Protein AF-A0A4U1FAQ5-F1 (afdb_monomer)

Foldseek 3Di:
DQLVVLLVQLVCLLVVVAWDADDPPCVPFQFDPNCVVVVHGGTHRPNVVSVVVNVVSVVVLVVCVVVVHDNRQKDWDDKDKAWDDKDWDWDADPPRDIDTDIDTDIDMDTDIDGDDPPPPDPPPPPDDPDPPPDPDPPPPPVVVVVVVVVCCCVPPVCVVPCVVCVVPVVVPDDPDPPPPPPPPPPDDDDD

InterPro domains:
  IPR001063 Large ribosomal subunit protein uL22 [PF00237] (1-113)
  IPR001063 Large ribosomal subunit protein uL22 [cd00336] (46-112)
  IPR005721 Large ribosomal subunit protein uL22, eukaryota/archaea [PTHR11593] (1-132)
  IPR005721 Large ribosomal subunit protein uL22, eukaryota/archaea [TIGR01038] (1-115)
  IPR018260 Large ribosomal subunit protein uL22, conserved site [PS00464] (88-112)
  IPR026776 UPF0729 protein C18orf32-like [PF14975] (139-183)
  IPR036394 Ribosomal protein uL22 superfamily [G3DSA:3.90.470.10] (1-138)
  IPR036394 Ribosomal protein uL22 superfamily [SSF54843] (1-115)

Solvent-accessible surface area (backbone atoms only — not comparable to full-atom values): 12019 Å² total; per-residue (Å²): 89,47,48,71,59,50,52,51,51,37,54,30,21,62,72,62,77,40,54,47,68,46,77,86,82,43,86,93,57,53,73,34,80,63,14,50,84,75,79,41,56,30,30,48,57,62,42,69,64,35,51,57,52,47,55,50,50,53,50,50,48,53,55,33,55,76,70,70,47,66,73,92,42,28,26,50,75,44,77,50,78,44,82,39,82,64,48,83,44,79,39,84,46,81,93,83,39,78,45,84,46,67,48,78,49,67,46,76,51,74,44,71,42,77,54,83,83,77,70,74,74,75,77,72,81,73,76,76,77,75,78,78,71,70,80,68,88,75,72,57,58,66,73,56,48,50,60,53,52,52,49,47,41,61,72,61,45,42,78,65,49,47,74,76,46,51,79,56,54,72,74,76,57,80,98,71,85,83,69,78,78,76,74,77,83,78,80,84,88,84,136

Structure (mmCIF, N/CA/C/O backbone):
data_AF-A0A4U1FAQ5-F1
#
_entry.id   AF-A0A4U1FAQ5-F1
#
loop_
_atom_site.group_PDB
_atom_site.id
_atom_site.type_symbol
_atom_site.label_atom_id
_atom_site.label_alt_id
_atom_site.label_comp_id
_atom_site.label_asym_id
_atom_site.label_entity_id
_atom_site.label_seq_id
_atom_site.pdbx_PDB_ins_code
_atom_site.Cartn_x
_atom_site.Cartn_y
_atom_site.Cartn_z
_atom_site.occupancy
_atom_site.B_iso_or_equiv
_atom_site.auth_seq_id
_atom_site.auth_comp_id
_atom_site.auth_asym_id
_atom_site.auth_atom_id
_atom_site.pdbx_PDB_model_num
ATOM 1 N N . MET A 1 1 ? -12.619 -1.377 7.290 1.00 90.31 1 MET A N 1
ATOM 2 C CA . MET A 1 1 ? -11.706 -2.118 8.209 1.00 90.31 1 MET A CA 1
ATOM 3 C C . MET A 1 1 ? -11.222 -1.146 9.275 1.00 90.31 1 MET A C 1
ATOM 5 O O . MET A 1 1 ? -10.913 -0.024 8.905 1.00 90.31 1 MET A O 1
ATOM 9 N N . HIS A 1 2 ? -11.173 -1.544 10.551 1.00 94.56 2 HIS A N 1
ATOM 10 C CA . HIS A 1 2 ? -10.712 -0.663 11.636 1.00 94.56 2 HIS A CA 1
ATOM 11 C C . HIS A 1 2 ? -9.235 -0.275 11.477 1.00 94.56 2 HIS A C 1
ATOM 13 O O . HIS A 1 2 ? -8.435 -1.139 11.095 1.00 94.56 2 HIS A O 1
ATOM 19 N N . ILE A 1 3 ? -8.855 0.963 11.808 1.00 94.12 3 ILE A N 1
ATOM 20 C CA . ILE A 1 3 ? -7.482 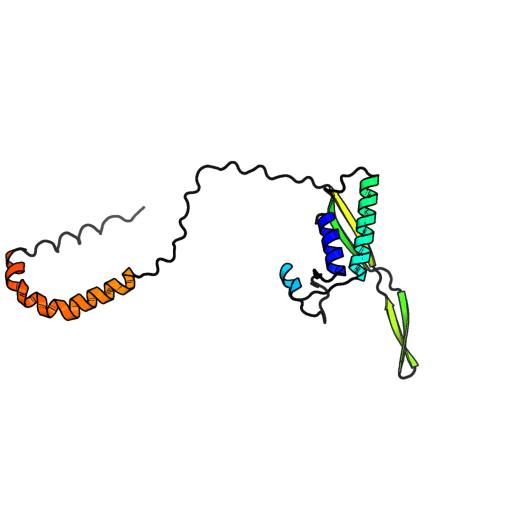1.464 11.614 1.00 94.12 3 ILE A CA 1
ATOM 21 C C . ILE A 1 3 ? -6.432 0.606 12.340 1.00 94.12 3 ILE A C 1
ATOM 23 O O . ILE A 1 3 ? -5.474 0.141 11.723 1.00 94.12 3 ILE A O 1
ATOM 27 N N . ARG A 1 4 ? -6.655 0.273 13.619 1.00 94.69 4 ARG A N 1
ATOM 28 C CA . ARG A 1 4 ? -5.758 -0.589 14.422 1.00 94.69 4 ARG A CA 1
ATOM 29 C C . ARG A 1 4 ? -5.587 -1.993 13.826 1.00 94.69 4 ARG A C 1
ATOM 31 O O . ARG A 1 4 ? -4.490 -2.553 13.805 1.00 94.69 4 ARG A O 1
ATOM 38 N N . LYS A 1 5 ? -6.667 -2.566 13.285 1.00 95.81 5 LYS A N 1
ATOM 39 C CA . LYS A 1 5 ? -6.625 -3.869 12.604 1.00 95.81 5 LYS A CA 1
ATOM 40 C C . LYS A 1 5 ? -5.852 -3.774 11.288 1.00 95.81 5 LYS A C 1
ATOM 42 O O . LYS A 1 5 ? -5.076 -4.674 10.978 1.00 95.81 5 LYS A O 1
ATOM 47 N N . ALA A 1 6 ? -6.038 -2.687 10.541 1.00 96.50 6 ALA A N 1
ATOM 48 C CA . ALA A 1 6 ? -5.335 -2.428 9.292 1.00 96.50 6 ALA A CA 1
ATOM 49 C C . ALA A 1 6 ? -3.822 -2.286 9.504 1.00 96.50 6 ALA A C 1
ATOM 51 O O . ALA A 1 6 ? -3.040 -2.931 8.808 1.00 96.50 6 ALA A O 1
ATOM 52 N N . THR A 1 7 ? -3.401 -1.496 10.494 1.00 96.62 7 THR A N 1
ATOM 53 C CA . THR A 1 7 ? -1.979 -1.295 10.801 1.00 96.62 7 THR A CA 1
ATOM 54 C C . THR A 1 7 ? -1.322 -2.585 11.282 1.00 96.62 7 THR A C 1
ATOM 56 O O . THR A 1 7 ? -0.228 -2.914 10.820 1.00 96.62 7 THR A O 1
ATOM 59 N N . LYS A 1 8 ? -2.001 -3.367 12.134 1.00 97.69 8 LYS A N 1
ATOM 60 C CA . LYS A 1 8 ? -1.538 -4.704 12.534 1.00 97.69 8 LYS A CA 1
ATOM 61 C C . LYS A 1 8 ? -1.387 -5.630 11.327 1.00 97.69 8 LYS A C 1
ATOM 63 O O . LYS A 1 8 ? -0.326 -6.218 11.148 1.00 97.69 8 LYS A O 1
ATOM 68 N N . TYR A 1 9 ? -2.402 -5.697 10.464 1.00 97.69 9 TYR A N 1
ATOM 69 C CA . TYR A 1 9 ? -2.364 -6.512 9.251 1.00 97.69 9 TYR A CA 1
ATOM 70 C C . TYR A 1 9 ? -1.177 -6.155 8.350 1.00 97.69 9 TYR A C 1
ATOM 72 O O . TYR A 1 9 ? -0.422 -7.034 7.943 1.00 97.69 9 TYR A O 1
ATOM 80 N N . LEU A 1 10 ? -0.966 -4.868 8.071 1.00 97.56 10 LEU A N 1
ATOM 81 C CA . LEU A 1 10 ? 0.127 -4.426 7.205 1.00 97.56 10 LEU A CA 1
ATOM 82 C C . LEU A 1 10 ? 1.509 -4.697 7.822 1.00 97.56 10 LEU A C 1
ATOM 84 O O . LEU A 1 10 ? 2.421 -5.089 7.095 1.00 97.56 10 LEU A O 1
ATOM 88 N N . LYS A 1 11 ? 1.663 -4.571 9.148 1.00 97.75 11 LYS A N 1
ATOM 89 C CA . LYS A 1 11 ? 2.884 -4.991 9.863 1.00 97.75 11 LYS A CA 1
ATOM 90 C C . LYS A 1 11 ? 3.098 -6.509 9.785 1.00 97.75 11 LYS A C 1
ATOM 92 O O . LYS A 1 11 ? 4.214 -6.973 9.574 1.00 97.75 11 LYS A O 1
ATOM 97 N N . ASP A 1 12 ? 2.039 -7.303 9.884 1.00 97.88 12 ASP A N 1
ATOM 98 C CA . ASP A 1 12 ? 2.141 -8.756 9.728 1.00 97.88 12 ASP A CA 1
ATOM 99 C C . ASP A 1 12 ? 2.498 -9.159 8.287 1.00 97.88 12 ASP A C 1
ATOM 101 O O . ASP A 1 12 ? 3.211 -10.145 8.079 1.00 97.88 12 ASP A O 1
ATOM 105 N N . VAL A 1 13 ? 2.070 -8.381 7.286 1.00 97.75 13 VAL A N 1
ATOM 106 C CA . VAL A 1 13 ? 2.460 -8.569 5.879 1.00 97.75 13 VAL A CA 1
ATOM 107 C C . VAL A 1 13 ? 3.949 -8.299 5.669 1.00 97.75 13 VAL A C 1
ATOM 109 O O . VAL A 1 13 ? 4.603 -9.077 4.970 1.00 97.75 13 VAL A O 1
ATOM 112 N N . THR A 1 14 ? 4.520 -7.253 6.278 1.00 97.12 14 THR A N 1
ATOM 113 C CA . THR A 1 14 ? 5.966 -6.980 6.162 1.00 97.12 14 THR A CA 1
ATOM 114 C C . THR A 1 14 ? 6.807 -8.072 6.825 1.00 97.12 14 THR A C 1
ATOM 116 O O . THR A 1 14 ? 7.855 -8.440 6.290 1.00 97.12 14 THR A O 1
ATOM 119 N N . LEU A 1 15 ? 6.307 -8.657 7.920 1.00 97.38 15 LEU A N 1
ATOM 120 C CA . LEU A 1 15 ? 6.900 -9.808 8.613 1.00 97.38 15 LEU A CA 1
ATOM 121 C C . LEU A 1 15 ? 6.577 -11.168 7.966 1.00 97.38 15 LEU A C 1
ATOM 123 O O . LEU A 1 15 ? 7.028 -12.200 8.458 1.00 97.38 15 LEU A O 1
ATOM 127 N N . LYS A 1 16 ? 5.805 -11.189 6.872 1.00 96.50 16 LYS A N 1
ATOM 128 C CA . LYS A 1 16 ? 5.352 -12.397 6.156 1.00 96.50 16 LYS A CA 1
ATOM 129 C C . LYS A 1 16 ? 4.491 -13.372 6.977 1.00 96.50 16 LYS A C 1
ATOM 131 O O . LYS A 1 16 ? 4.326 -14.534 6.599 1.00 96.50 16 LYS A O 1
ATOM 136 N N . LYS A 1 17 ? 3.895 -12.906 8.076 1.00 96.50 17 LYS A N 1
ATOM 137 C CA . LYS A 1 17 ? 2.979 -13.696 8.915 1.00 96.50 17 LYS A CA 1
ATOM 138 C C . LYS A 1 17 ? 1.592 -13.828 8.285 1.00 96.50 17 LYS A C 1
ATOM 140 O O . LYS A 1 17 ? 0.963 -14.872 8.413 1.00 96.50 17 LYS A O 1
ATOM 145 N N . GLN A 1 18 ? 1.140 -12.792 7.576 1.00 96.12 18 GLN A N 1
ATOM 146 C CA . GLN A 1 18 ? -0.104 -12.809 6.803 1.00 96.12 18 GLN A CA 1
ATOM 147 C C . GLN A 1 18 ? 0.152 -12.384 5.360 1.00 96.12 18 GLN A C 1
ATOM 149 O O . GLN A 1 18 ? 0.957 -11.492 5.111 1.00 96.12 18 GLN A O 1
ATOM 154 N N . CYS A 1 19 ? -0.528 -13.005 4.397 1.00 96.88 19 CYS A N 1
ATOM 155 C CA . CYS A 1 19 ? -0.366 -12.682 2.980 1.00 96.88 19 CYS A CA 1
ATOM 156 C C . CYS A 1 19 ? -1.445 -11.717 2.479 1.00 96.88 19 CYS A C 1
ATOM 158 O O . CYS A 1 19 ? -2.554 -11.665 3.022 1.00 96.88 19 CYS A O 1
ATOM 160 N N . VAL A 1 20 ? -1.138 -11.022 1.382 1.00 97.44 20 VAL A N 1
ATOM 161 C CA . VAL A 1 20 ? -2.117 -10.271 0.591 1.00 97.44 20 VAL A CA 1
ATOM 162 C C . VAL A 1 20 ? -2.616 -11.170 -0.545 1.00 97.44 20 VAL A C 1
ATOM 164 O O . VAL A 1 20 ? -1.784 -11.671 -1.312 1.00 97.44 20 VAL A O 1
ATOM 167 N N . PRO A 1 21 ? -3.935 -11.397 -0.684 1.00 97.44 21 PRO A N 1
ATOM 168 C CA . PRO A 1 21 ? -4.485 -12.186 -1.782 1.00 97.44 21 PRO A CA 1
ATOM 169 C C . PRO A 1 21 ? -4.442 -11.400 -3.101 1.00 97.44 21 PRO A C 1
ATOM 171 O O . PRO A 1 21 ? -4.939 -10.277 -3.190 1.00 97.44 21 PRO A O 1
ATOM 174 N N . PHE A 1 22 ? -3.886 -11.998 -4.155 1.00 97.25 22 PHE A N 1
ATOM 175 C CA . PHE A 1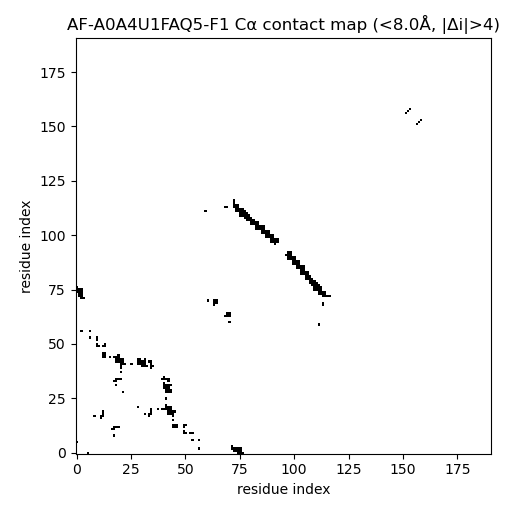 22 ? -3.830 -11.386 -5.489 1.00 97.25 22 PHE A CA 1
ATOM 176 C C . PHE A 1 22 ? -5.017 -11.884 -6.316 1.00 97.25 22 PHE A C 1
ATOM 178 O O . PHE A 1 22 ? -4.996 -13.006 -6.818 1.00 97.25 22 PHE A O 1
ATOM 185 N N . ARG A 1 23 ? -6.064 -11.054 -6.430 1.00 95.44 23 ARG A N 1
ATOM 186 C CA . ARG A 1 23 ? -7.320 -11.413 -7.120 1.00 95.44 23 ARG A CA 1
ATOM 187 C C . ARG A 1 23 ? -7.333 -11.020 -8.600 1.00 95.44 23 ARG A C 1
ATOM 189 O O . ARG A 1 23 ? -7.551 -11.870 -9.447 1.00 95.44 23 ARG A O 1
ATOM 196 N N . ARG A 1 24 ? -7.086 -9.739 -8.911 1.00 96.00 24 ARG A N 1
ATOM 197 C CA . ARG A 1 24 ? -7.161 -9.201 -10.287 1.00 96.00 24 ARG A CA 1
ATOM 198 C C . ARG A 1 24 ? -5.887 -9.449 -11.099 1.00 96.00 24 ARG A C 1
ATOM 200 O O . ARG A 1 24 ? -5.952 -9.935 -12.217 1.00 96.00 24 ARG A O 1
ATOM 207 N N . TYR A 1 25 ? -4.729 -9.084 -10.550 1.00 96.00 25 TYR A N 1
ATOM 208 C CA . TYR A 1 25 ? -3.437 -9.200 -11.235 1.00 96.00 25 TYR A CA 1
ATOM 209 C C . TYR A 1 25 ? -2.680 -10.427 -10.724 1.00 96.00 25 TYR A C 1
ATOM 211 O O . TYR A 1 25 ? -1.804 -10.307 -9.871 1.00 96.00 25 TYR A O 1
ATOM 219 N N . ASN A 1 26 ? -3.052 -11.616 -11.196 1.00 95.31 26 ASN A N 1
ATOM 220 C CA . ASN A 1 26 ? -2.566 -12.895 -10.664 1.00 95.31 26 ASN A CA 1
ATOM 221 C C . ASN A 1 26 ? -1.744 -13.748 -11.657 1.00 95.31 26 ASN A C 1
ATOM 223 O O . ASN A 1 26 ? -1.390 -14.886 -11.342 1.00 95.31 26 ASN A O 1
ATOM 227 N N . GLY A 1 27 ? -1.381 -13.202 -12.822 1.00 96.50 27 GLY A N 1
ATOM 228 C CA . GLY A 1 27 ? -0.512 -13.875 -13.794 1.00 96.50 27 GLY A CA 1
ATOM 229 C C . GLY A 1 27 ? 0.872 -14.185 -13.210 1.00 96.50 27 GLY A C 1
ATOM 230 O O . GLY A 1 27 ? 1.573 -13.283 -12.755 1.00 96.50 27 GLY A O 1
ATOM 231 N N . GLY A 1 28 ? 1.260 -15.463 -13.180 1.00 94.94 28 GLY A N 1
ATOM 232 C CA . GLY 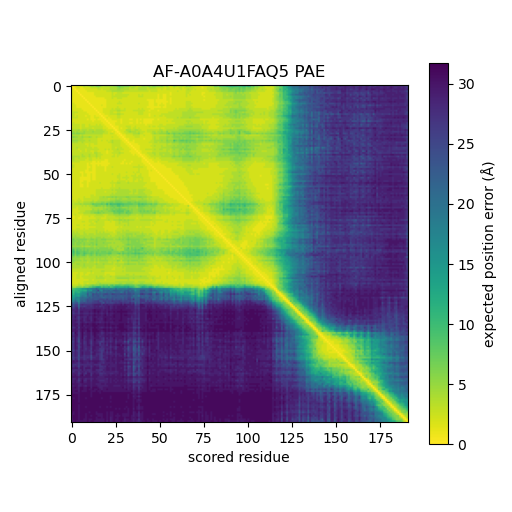A 1 28 ? 2.552 -15.905 -12.628 1.00 94.94 28 GLY A CA 1
ATOM 233 C C . GLY A 1 28 ? 2.694 -15.760 -11.102 1.00 94.94 28 GLY A C 1
ATOM 234 O O . GLY A 1 28 ? 3.804 -15.813 -10.561 1.00 94.94 28 GLY A O 1
ATOM 235 N N . VAL A 1 29 ? 1.595 -15.551 -10.369 1.00 96.50 29 VAL A N 1
ATOM 236 C CA . VAL A 1 29 ? 1.626 -15.464 -8.903 1.00 96.50 29 VAL A CA 1
ATOM 237 C C . VAL A 1 29 ? 1.585 -16.866 -8.285 1.00 96.50 29 VAL A C 1
ATOM 239 O O . VAL A 1 29 ? 0.718 -17.678 -8.607 1.00 96.50 29 VAL A O 1
ATOM 242 N N . GLY A 1 30 ? 2.524 -17.149 -7.377 1.00 95.06 30 GLY A N 1
ATOM 243 C CA . GLY A 1 30 ? 2.590 -18.420 -6.654 1.00 95.06 30 GLY A CA 1
ATOM 244 C C . GLY A 1 30 ? 1.413 -18.635 -5.697 1.00 95.06 30 GLY A C 1
ATOM 245 O O . GLY A 1 30 ? 0.752 -17.688 -5.260 1.00 95.06 30 GLY A O 1
ATOM 246 N N . ARG A 1 31 ? 1.156 -19.902 -5.362 1.00 96.00 31 ARG A N 1
ATOM 247 C CA . ARG A 1 31 ? 0.149 -20.289 -4.365 1.00 96.00 31 ARG A CA 1
ATOM 248 C C . ARG A 1 31 ? 0.715 -20.145 -2.952 1.00 96.00 31 ARG A C 1
ATOM 250 O O . ARG A 1 31 ? 1.903 -20.365 -2.737 1.00 96.00 31 ARG A O 1
ATOM 257 N N . CYS A 1 32 ? -0.133 -19.790 -1.991 1.00 94.50 32 CYS A N 1
ATOM 258 C CA . CYS A 1 32 ? 0.260 -19.614 -0.593 1.00 94.50 32 CYS A CA 1
ATOM 259 C C . CYS A 1 32 ? -0.802 -20.206 0.341 1.00 94.50 32 CYS A C 1
ATOM 261 O O . CYS A 1 32 ? -1.990 -19.957 0.158 1.00 94.50 32 CYS A O 1
ATOM 263 N N . ALA A 1 33 ? -0.388 -20.942 1.377 1.00 95.94 33 ALA A N 1
ATOM 264 C CA . ALA A 1 33 ? -1.315 -21.516 2.356 1.00 95.94 33 ALA A CA 1
ATOM 265 C C . ALA A 1 33 ? -2.080 -20.442 3.152 1.00 95.94 33 ALA A C 1
ATOM 267 O O . ALA A 1 33 ? -3.264 -20.617 3.431 1.00 95.94 33 ALA A O 1
ATOM 268 N N . GLN A 1 34 ? -1.437 -19.306 3.448 1.00 95.75 34 GLN A N 1
ATOM 269 C CA . GLN A 1 34 ? -2.050 -18.179 4.163 1.00 95.75 34 GLN A CA 1
ATOM 270 C C . GLN A 1 34 ? -3.219 -17.553 3.378 1.00 95.75 34 GLN A C 1
ATOM 272 O O . GLN A 1 34 ? -4.110 -16.949 3.971 1.00 95.75 34 GLN A O 1
ATOM 277 N N . ALA A 1 35 ? -3.265 -17.727 2.049 1.00 95.44 35 ALA A N 1
ATOM 278 C CA . ALA A 1 35 ? -4.338 -17.180 1.217 1.00 95.44 35 ALA A CA 1
ATOM 279 C C . ALA A 1 35 ? -5.699 -17.846 1.497 1.00 95.44 35 ALA A C 1
ATOM 281 O O . ALA A 1 35 ? -6.738 -17.234 1.237 1.00 95.44 35 ALA A O 1
ATOM 282 N N . LYS A 1 36 ? -5.701 -19.044 2.108 1.00 95.50 36 LYS A N 1
ATOM 283 C CA . LYS A 1 36 ? -6.916 -19.768 2.509 1.00 95.50 36 LYS A CA 1
ATOM 284 C C . LYS A 1 36 ? -7.806 -18.952 3.448 1.00 95.50 36 LYS A C 1
ATOM 286 O O . LYS A 1 36 ? -9.020 -19.020 3.310 1.00 95.50 36 LYS A O 1
ATOM 291 N N . GLN A 1 37 ? -7.221 -18.125 4.323 1.00 94.19 37 GLN A N 1
ATOM 292 C CA . GLN A 1 37 ? -7.966 -17.211 5.204 1.00 94.19 37 GLN A CA 1
ATOM 293 C C . GLN A 1 37 ? -8.904 -16.281 4.417 1.00 94.19 37 GLN A C 1
ATOM 295 O O . GLN A 1 37 ? -9.963 -15.898 4.900 1.00 94.19 37 GLN A O 1
ATOM 300 N N . TRP A 1 38 ? -8.518 -15.926 3.192 1.00 94.31 38 TRP A N 1
ATOM 301 C CA . TRP A 1 38 ? -9.251 -15.014 2.319 1.00 94.31 38 TRP A CA 1
ATOM 302 C C . TRP A 1 38 ? -10.144 -15.745 1.305 1.00 94.31 38 TRP A C 1
ATOM 304 O O . TRP A 1 38 ? -10.664 -15.103 0.385 1.00 94.31 38 TRP A O 1
ATOM 314 N N . GLY A 1 39 ? -10.271 -17.074 1.424 1.00 95.25 39 GLY A N 1
ATOM 315 C CA . GLY A 1 39 ? -10.958 -17.922 0.449 1.00 95.25 39 GLY A CA 1
ATOM 316 C C . GLY A 1 39 ? -10.275 -17.925 -0.922 1.00 95.25 39 GLY A C 1
ATOM 317 O O . GLY A 1 39 ? -10.952 -17.999 -1.943 1.00 95.25 39 GLY A O 1
ATOM 318 N N . TRP A 1 40 ? -8.947 -17.767 -0.970 1.00 96.19 40 TRP A N 1
ATOM 319 C CA . TRP A 1 40 ? -8.187 -17.679 -2.220 1.00 96.19 40 TRP A CA 1
ATOM 320 C C . TRP A 1 40 ? -6.949 -18.581 -2.202 1.00 96.19 40 TRP A C 1
ATOM 322 O O . TRP A 1 40 ? -6.511 -19.047 -1.153 1.00 96.19 40 TRP A O 1
ATOM 332 N N . THR A 1 41 ? -6.367 -18.844 -3.373 1.00 95.06 41 THR A N 1
ATOM 333 C CA . THR A 1 41 ? -5.221 -19.764 -3.509 1.00 95.06 41 THR A CA 1
ATOM 334 C C . THR A 1 41 ? -3.883 -19.043 -3.678 1.00 95.06 41 THR A C 1
ATOM 336 O O . THR A 1 41 ? -2.846 -19.548 -3.245 1.00 95.06 41 THR A O 1
ATOM 339 N N . GLN A 1 42 ? -3.886 -17.861 -4.301 1.00 96.25 42 GLN A N 1
ATOM 340 C CA . GLN A 1 42 ? -2.682 -17.111 -4.670 1.00 96.25 42 GLN A CA 1
ATOM 341 C C . GLN A 1 42 ? -2.463 -15.888 -3.773 1.00 96.25 42 GLN A C 1
ATOM 343 O O . GLN A 1 42 ? -3.360 -15.075 -3.557 1.00 96.25 42 GLN A O 1
ATOM 348 N N . GLY A 1 43 ? -1.242 -15.698 -3.283 1.00 96.81 43 GLY A N 1
ATOM 349 C CA . GLY A 1 43 ? -0.925 -14.565 -2.417 1.00 96.81 43 GLY A CA 1
ATOM 350 C C . GLY A 1 43 ? 0.566 -14.278 -2.356 1.00 96.81 43 GLY A C 1
ATOM 351 O O . GLY A 1 43 ? 1.387 -15.162 -2.596 1.00 96.81 43 GLY A O 1
ATOM 352 N N . ARG A 1 44 ? 0.919 -13.027 -2.049 1.00 97.44 44 ARG A N 1
ATOM 353 C CA . ARG A 1 44 ? 2.308 -12.588 -1.829 1.00 97.44 44 ARG A CA 1
ATOM 354 C C . ARG A 1 44 ? 2.383 -11.589 -0.675 1.00 97.44 44 ARG A C 1
ATOM 356 O O . ARG A 1 44 ? 1.365 -11.148 -0.145 1.00 97.44 44 ARG A O 1
ATOM 363 N N . TRP A 1 45 ? 3.612 -11.210 -0.332 1.00 97.75 45 TRP A N 1
ATOM 364 C CA . TRP A 1 45 ? 3.939 -10.242 0.716 1.00 97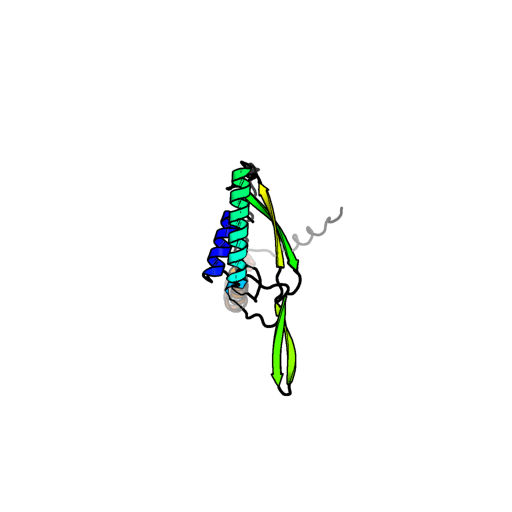.75 45 TRP A CA 1
ATOM 365 C C . TRP A 1 45 ? 4.607 -8.996 0.113 1.00 97.75 45 TRP A C 1
ATOM 367 O O . TRP A 1 45 ? 5.838 -8.906 0.083 1.00 97.75 45 TRP A O 1
ATOM 377 N N . PRO A 1 46 ? 3.832 -8.047 -0.445 1.00 97.50 46 PRO A N 1
ATOM 378 C CA . PRO A 1 46 ? 4.380 -6.841 -1.057 1.00 97.50 46 PRO A CA 1
ATOM 379 C C . PRO A 1 46 ? 4.857 -5.847 0.015 1.00 97.50 46 PRO A C 1
ATOM 381 O O . PRO A 1 46 ? 4.135 -4.924 0.387 1.00 97.50 46 PRO A O 1
ATOM 384 N N . LYS A 1 47 ? 6.097 -6.026 0.494 1.00 97.88 47 LYS A N 1
ATOM 385 C CA . LYS A 1 47 ? 6.699 -5.218 1.572 1.00 97.88 47 LYS A CA 1
ATOM 386 C C . LYS A 1 47 ? 6.631 -3.710 1.295 1.00 97.88 47 LYS A C 1
ATOM 388 O O . LYS A 1 47 ? 6.071 -2.976 2.098 1.00 97.88 47 LYS A O 1
ATOM 393 N N . LYS A 1 48 ? 7.100 -3.273 0.119 1.00 97.88 48 LYS A N 1
ATOM 394 C CA . LYS A 1 48 ? 7.107 -1.851 -0.263 1.00 97.88 48 LYS A CA 1
ATOM 395 C C . LYS A 1 48 ? 5.699 -1.249 -0.258 1.00 97.88 48 LYS A C 1
ATOM 397 O O . LYS A 1 48 ? 5.488 -0.184 0.298 1.00 97.88 48 LYS A O 1
ATOM 402 N N . SER A 1 49 ? 4.713 -1.933 -0.840 1.00 97.25 49 SER A N 1
ATOM 403 C CA . SER A 1 49 ? 3.331 -1.434 -0.854 1.00 97.25 49 SER A CA 1
ATOM 404 C C . SER A 1 49 ? 2.748 -1.314 0.555 1.00 97.25 49 SER A C 1
ATOM 406 O O . SER A 1 49 ? 2.080 -0.328 0.849 1.00 97.25 49 SER A O 1
ATOM 408 N N . ALA A 1 50 ? 3.025 -2.286 1.431 1.00 97.69 50 ALA A N 1
ATOM 409 C CA . ALA A 1 50 ? 2.570 -2.246 2.817 1.00 97.69 50 ALA A CA 1
ATOM 410 C C . ALA A 1 50 ? 3.190 -1.075 3.598 1.00 97.69 50 ALA A C 1
ATOM 412 O O . ALA A 1 50 ? 2.479 -0.404 4.337 1.00 97.69 50 ALA A O 1
ATOM 413 N N . GLU A 1 51 ? 4.477 -0.785 3.393 1.00 97.69 51 GLU A N 1
ATOM 414 C CA . GLU A 1 51 ? 5.168 0.353 4.017 1.00 97.69 51 GLU A CA 1
ATOM 415 C C . GLU A 1 51 ? 4.554 1.699 3.603 1.00 97.69 51 GLU A C 1
ATOM 417 O O . GLU A 1 51 ? 4.208 2.504 4.465 1.00 97.69 51 GLU A O 1
ATOM 422 N N . PHE A 1 52 ? 4.325 1.926 2.304 1.00 97.75 52 PHE A N 1
ATOM 423 C CA . PHE A 1 52 ? 3.687 3.164 1.830 1.00 97.75 52 PHE A CA 1
ATOM 424 C C . PHE A 1 52 ? 2.269 3.342 2.394 1.00 97.75 52 PHE A C 1
ATOM 426 O O . PHE A 1 52 ? 1.905 4.445 2.800 1.00 97.75 52 PHE A O 1
ATOM 433 N N . LEU A 1 53 ? 1.484 2.263 2.485 1.00 97.31 53 LEU A N 1
ATOM 434 C CA . LEU A 1 53 ? 0.152 2.316 3.095 1.00 97.31 53 LEU A CA 1
ATOM 435 C C . LEU A 1 53 ? 0.204 2.566 4.608 1.00 97.31 53 LEU A C 1
ATOM 437 O O . LEU A 1 53 ? -0.643 3.287 5.126 1.00 97.31 53 LEU A O 1
ATOM 441 N N . LEU A 1 54 ? 1.197 2.023 5.319 1.00 97.31 54 LEU A N 1
ATOM 442 C CA . LEU A 1 54 ? 1.407 2.317 6.741 1.00 97.31 54 LEU A CA 1
ATOM 443 C C . LEU A 1 54 ? 1.736 3.794 6.970 1.00 97.31 54 LEU A C 1
ATOM 445 O O . LEU A 1 54 ? 1.193 4.397 7.893 1.00 97.31 54 LEU A O 1
ATOM 449 N N . HIS A 1 55 ? 2.583 4.387 6.124 1.00 97.56 55 HIS A N 1
ATOM 450 C CA . HIS A 1 55 ? 2.880 5.818 6.191 1.00 97.56 55 HIS A CA 1
ATOM 451 C C . HIS A 1 55 ? 1.633 6.671 5.947 1.00 97.56 55 HIS A C 1
ATOM 453 O O . HIS A 1 55 ? 1.400 7.626 6.683 1.00 97.56 55 HIS A O 1
ATOM 459 N N . MET A 1 56 ? 0.797 6.297 4.975 1.00 96.50 56 MET A N 1
ATOM 460 C CA . MET A 1 56 ? -0.467 6.991 4.732 1.00 96.50 56 MET A CA 1
ATOM 461 C C . MET A 1 56 ? -1.453 6.867 5.892 1.00 96.50 56 MET A C 1
ATOM 463 O O . MET A 1 56 ? -2.069 7.863 6.252 1.00 96.50 56 MET A O 1
ATOM 467 N N . LEU A 1 57 ? -1.584 5.684 6.500 1.00 96.69 57 LEU A N 1
ATOM 468 C CA . LEU A 1 57 ? -2.456 5.499 7.663 1.00 96.69 57 LEU A CA 1
ATOM 469 C C . LEU A 1 57 ? -1.980 6.315 8.867 1.00 96.69 57 LEU A C 1
ATOM 471 O O . LEU A 1 57 ? -2.807 6.925 9.528 1.00 96.69 57 LEU A O 1
ATOM 475 N N . LYS A 1 58 ? -0.664 6.387 9.112 1.00 96.75 58 LYS A N 1
ATOM 476 C CA . LYS A 1 58 ? -0.096 7.245 10.165 1.00 96.75 58 LYS A CA 1
ATOM 477 C C . LYS A 1 58 ? -0.380 8.728 9.903 1.00 96.75 58 LYS A C 1
ATOM 479 O O . LYS A 1 58 ? -0.677 9.477 10.825 1.00 96.75 58 LYS A O 1
ATOM 484 N N . ASN A 1 59 ? -0.292 9.153 8.644 1.00 96.69 59 ASN A N 1
ATOM 485 C CA . ASN A 1 59 ? -0.635 10.519 8.258 1.00 96.69 59 ASN A CA 1
ATOM 486 C C . ASN A 1 59 ? -2.135 10.801 8.444 1.00 96.69 59 ASN A C 1
ATOM 488 O O . ASN A 1 59 ? -2.512 11.862 8.924 1.00 96.69 59 ASN A O 1
ATOM 492 N N . ALA A 1 60 ? -2.995 9.841 8.094 1.00 95.81 60 ALA A N 1
ATOM 493 C CA . ALA A 1 60 ? -4.434 9.950 8.301 1.00 95.81 60 ALA A CA 1
ATOM 494 C C . ALA A 1 60 ? -4.812 9.994 9.792 1.00 95.81 60 ALA A C 1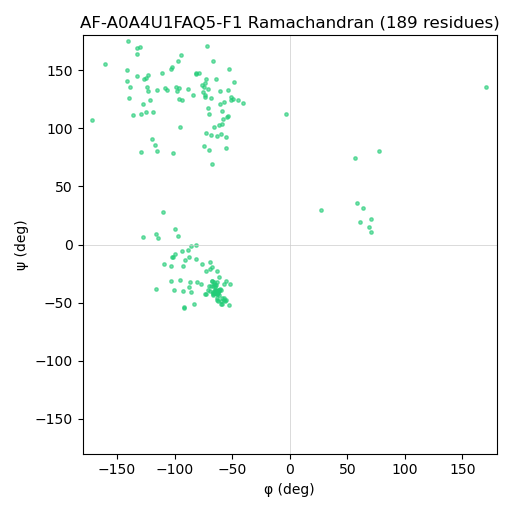
ATOM 496 O O . ALA A 1 60 ? -5.683 10.774 10.156 1.00 95.81 60 ALA A O 1
ATOM 497 N N . GLU A 1 61 ? -4.135 9.210 10.636 1.00 95.56 61 GLU A N 1
ATOM 498 C CA . GLU A 1 61 ? -4.262 9.239 12.101 1.00 95.56 61 GLU A CA 1
ATOM 499 C C . GLU A 1 61 ? -3.915 10.629 12.650 1.00 95.56 61 GLU A C 1
ATOM 501 O O . GLU A 1 61 ? -4.751 11.252 13.293 1.00 95.56 61 GLU A O 1
ATOM 506 N N . SER A 1 62 ? -2.758 11.183 12.272 1.00 96.50 62 SER A N 1
ATOM 507 C CA . SER A 1 62 ? -2.363 12.539 12.682 1.00 96.50 62 SER A CA 1
ATOM 508 C C . SER A 1 62 ? -3.352 13.614 12.208 1.00 96.50 62 SER A C 1
ATOM 510 O O . SER A 1 62 ? -3.675 14.535 12.952 1.00 96.50 62 SER A O 1
ATOM 512 N N . ASN A 1 63 ? -3.902 13.484 10.998 1.00 96.38 63 ASN A N 1
ATOM 513 C CA . ASN A 1 63 ? -4.929 14.404 10.503 1.00 96.38 63 ASN A CA 1
ATOM 514 C C . ASN A 1 63 ? -6.258 14.290 11.266 1.00 96.38 63 ASN A C 1
ATOM 516 O O . ASN A 1 63 ? -6.987 15.276 11.349 1.00 96.38 63 ASN A O 1
ATOM 520 N N . ALA A 1 64 ? -6.603 13.101 11.762 1.00 95.62 64 ALA A N 1
ATOM 521 C CA . ALA A 1 64 ? -7.803 12.885 12.562 1.00 95.62 64 ALA A CA 1
ATOM 522 C C . ALA A 1 64 ? -7.641 13.474 13.970 1.00 95.62 64 ALA A C 1
ATOM 524 O O . ALA A 1 64 ? -8.531 14.193 14.418 1.00 95.62 64 ALA A O 1
ATOM 525 N N . GLU A 1 65 ? -6.475 13.278 14.597 1.00 95.06 65 GLU A N 1
ATOM 526 C CA . GLU A 1 65 ? -6.113 13.902 15.879 1.00 95.06 65 GLU A CA 1
ATOM 527 C C . GLU A 1 65 ? -6.187 15.430 15.796 1.00 95.06 65 GLU A C 1
ATOM 529 O O . GLU A 1 65 ? -6.800 16.073 16.645 1.00 95.06 65 GLU A O 1
ATOM 534 N N . LEU A 1 66 ? -5.640 16.019 14.726 1.00 96.81 66 LEU A N 1
ATOM 535 C CA . LEU A 1 66 ? -5.707 17.466 14.492 1.00 96.81 66 LEU A CA 1
ATOM 536 C C . LEU A 1 66 ? -7.142 17.986 14.336 1.00 96.81 66 LEU A C 1
ATOM 538 O O . LEU A 1 66 ? -7.408 19.147 14.637 1.00 96.81 66 LEU A O 1
ATOM 542 N N . LYS A 1 67 ? -8.064 17.147 13.856 1.00 94.75 67 LYS A N 1
ATOM 543 C CA . LYS A 1 67 ? -9.489 17.477 13.725 1.00 94.75 67 LYS A CA 1
ATOM 544 C C . LYS A 1 67 ? -10.299 17.165 14.987 1.00 94.75 67 LYS A C 1
ATOM 546 O O . LYS A 1 67 ? -11.484 17.479 15.005 1.00 94.75 67 LYS A O 1
ATOM 551 N N . GLY A 1 68 ? -9.689 16.563 16.010 1.00 93.44 68 GLY A N 1
ATOM 552 C CA . GLY A 1 68 ? -10.370 16.150 17.237 1.00 93.44 68 GLY A CA 1
ATOM 553 C C . GLY A 1 68 ? -11.317 14.958 17.063 1.00 93.44 68 GLY A C 1
ATOM 554 O O . GLY A 1 68 ? -12.238 14.808 17.857 1.00 93.44 68 GLY A O 1
ATOM 555 N N . LEU A 1 69 ? -11.122 14.140 16.024 1.00 93.88 69 LEU A N 1
ATOM 556 C CA . LEU A 1 69 ? -11.865 12.890 15.831 1.00 93.88 69 LEU A CA 1
ATOM 557 C C . LEU A 1 69 ? -11.285 11.798 16.736 1.00 93.88 69 LEU A C 1
ATOM 559 O O . LEU A 1 69 ? -10.070 11.762 16.957 1.00 93.88 69 LEU A O 1
ATOM 563 N N . ASP A 1 70 ? -12.122 10.873 17.204 1.00 92.75 70 ASP A N 1
ATOM 564 C CA . ASP A 1 70 ? -11.631 9.726 17.966 1.00 92.75 70 ASP A CA 1
ATOM 565 C C . ASP A 1 70 ? -10.875 8.748 17.052 1.00 92.75 70 ASP A C 1
ATOM 567 O O . ASP A 1 70 ? -11.422 8.151 16.125 1.00 92.75 70 ASP A O 1
ATOM 571 N N . VAL A 1 71 ? -9.583 8.567 17.327 1.00 90.12 71 VAL A N 1
ATOM 572 C CA . VAL A 1 71 ? -8.685 7.708 16.545 1.00 90.12 71 VAL A CA 1
ATOM 573 C C . VAL A 1 71 ? -9.076 6.234 16.653 1.00 90.12 71 VAL A C 1
ATOM 575 O O . VAL A 1 71 ? -8.883 5.459 15.706 1.00 90.12 71 VAL A O 1
ATOM 578 N N . ASP A 1 72 ? -9.618 5.828 17.800 1.00 90.31 72 ASP A N 1
ATOM 579 C CA . ASP A 1 72 ? -9.893 4.428 18.107 1.00 90.31 72 ASP A CA 1
ATOM 580 C C . ASP A 1 72 ? -11.246 3.934 17.592 1.00 90.31 72 ASP A C 1
ATOM 582 O O . ASP A 1 72 ? -11.514 2.739 17.704 1.00 90.31 72 ASP A O 1
ATOM 586 N N . SER A 1 73 ? -12.037 4.791 16.950 1.00 91.25 73 SER A N 1
ATOM 587 C CA . SER A 1 73 ? -13.269 4.438 16.229 1.00 91.25 73 SER A CA 1
ATOM 588 C C . SER A 1 73 ? -13.173 4.677 14.712 1.00 91.25 73 SER A C 1
ATOM 590 O O . SER A 1 73 ? -14.138 4.456 13.969 1.00 91.25 73 SER A O 1
ATOM 592 N N . LEU A 1 74 ? -11.989 5.049 14.202 1.00 94.12 74 LEU A N 1
ATOM 593 C CA . LEU A 1 74 ? -11.766 5.266 12.771 1.00 94.12 74 LEU A CA 1
ATOM 594 C C . LEU A 1 74 ? -11.846 3.970 11.958 1.00 94.12 74 LEU A C 1
ATOM 596 O O . LEU A 1 74 ? -11.082 3.001 12.122 1.00 94.12 74 LEU A O 1
ATOM 600 N N . VAL A 1 75 ? -12.704 4.009 10.946 1.00 95.19 75 VAL A N 1
ATOM 601 C CA . VAL A 1 75 ? -12.869 2.951 9.960 1.00 95.19 75 VAL A CA 1
ATOM 602 C C . VAL A 1 75 ? -12.460 3.459 8.583 1.00 95.19 75 VAL A C 1
ATOM 604 O O . VAL A 1 75 ? -12.881 4.513 8.123 1.00 95.19 75 VAL A O 1
ATOM 607 N N . ILE A 1 76 ? -11.654 2.660 7.880 1.00 95.81 76 ILE A N 1
ATOM 608 C CA . ILE A 1 76 ? -11.355 2.902 6.466 1.00 95.81 76 ILE A CA 1
ATOM 609 C C . ILE A 1 76 ? -12.623 2.602 5.667 1.00 95.81 76 ILE A C 1
ATOM 611 O O . ILE A 1 76 ? -13.038 1.434 5.604 1.00 95.81 76 ILE A O 1
ATOM 615 N N . GLU A 1 77 ? -13.207 3.644 5.085 1.00 95.75 77 GLU A N 1
ATOM 616 C CA . GLU A 1 77 ? -14.401 3.572 4.246 1.00 95.75 77 GLU A CA 1
ATOM 617 C C . GLU A 1 77 ? -14.027 3.415 2.780 1.00 95.75 77 GLU A C 1
ATOM 619 O O . GLU A 1 77 ? -14.437 2.451 2.134 1.00 95.75 77 GLU A O 1
ATOM 624 N N . HIS A 1 78 ? -13.188 4.321 2.285 1.00 96.25 78 HIS A N 1
ATOM 625 C CA . HIS A 1 78 ? -12.778 4.343 0.893 1.00 96.25 78 HIS A CA 1
ATOM 626 C C . HIS A 1 78 ?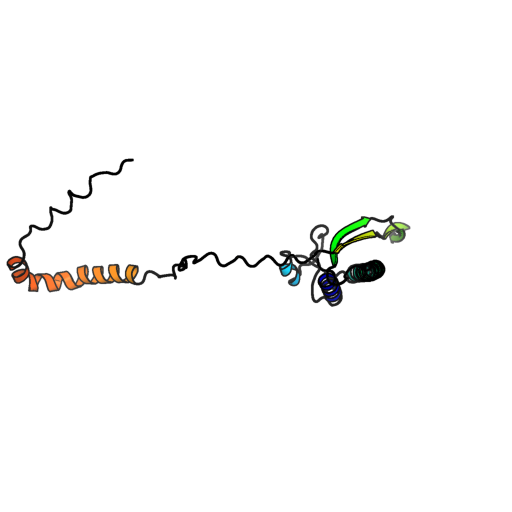 -11.258 4.296 0.779 1.00 96.25 78 HIS A C 1
ATOM 628 O O . HIS A 1 78 ? -10.537 5.000 1.487 1.00 96.25 78 HIS A O 1
ATOM 634 N N . ILE A 1 79 ? -10.773 3.461 -0.137 1.00 97.38 79 ILE A N 1
ATOM 635 C CA . ILE A 1 79 ? -9.383 3.456 -0.576 1.00 97.38 79 ILE A CA 1
ATOM 636 C C . ILE A 1 79 ? -9.351 3.251 -2.084 1.00 97.38 79 ILE A C 1
ATOM 638 O O . ILE A 1 79 ? -9.902 2.277 -2.601 1.00 97.38 79 ILE A O 1
ATOM 642 N N . GLN A 1 80 ? -8.670 4.147 -2.784 1.00 97.31 80 GLN A N 1
ATOM 643 C CA . GLN A 1 80 ? -8.532 4.081 -4.229 1.00 97.31 80 GLN A CA 1
ATOM 644 C C . GLN A 1 80 ? -7.075 4.285 -4.633 1.00 97.31 80 GLN A C 1
ATOM 646 O O . GLN A 1 80 ? -6.301 4.993 -3.989 1.00 97.31 80 GLN A O 1
ATOM 651 N N . VAL A 1 81 ? -6.683 3.577 -5.694 1.00 97.88 81 VAL A N 1
ATOM 652 C CA . VAL A 1 81 ? -5.329 3.604 -6.245 1.00 97.88 81 VAL A CA 1
ATOM 653 C C . VAL A 1 81 ? -5.416 3.864 -7.742 1.00 97.88 81 VAL A C 1
ATOM 655 O O . VAL A 1 81 ? -5.865 3.008 -8.507 1.00 97.88 81 VAL A O 1
ATOM 658 N N . ASN A 1 82 ? -4.936 5.031 -8.155 1.00 97.75 82 ASN A N 1
ATOM 659 C CA . ASN A 1 82 ? -4.910 5.476 -9.542 1.00 97.75 82 ASN A CA 1
ATOM 660 C C . ASN A 1 82 ? -3.499 5.336 -10.127 1.00 97.75 82 ASN A C 1
ATOM 662 O O . ASN A 1 82 ? -2.490 5.405 -9.422 1.00 97.75 82 ASN A O 1
ATOM 666 N N . LYS A 1 83 ? -3.411 5.127 -11.443 1.00 97.38 83 LYS A N 1
ATOM 667 C CA . LYS A 1 83 ? -2.123 5.072 -12.150 1.00 97.38 83 LYS A CA 1
ATOM 668 C C . LYS A 1 83 ? -1.571 6.488 -12.295 1.00 97.38 83 LYS A C 1
ATOM 670 O O . LYS A 1 83 ? -2.285 7.369 -12.758 1.00 97.38 83 LYS A O 1
ATOM 675 N N . ALA A 1 84 ? -0.304 6.678 -11.947 1.00 97.50 84 ALA A N 1
ATOM 676 C CA . ALA A 1 84 ? 0.399 7.936 -12.167 1.00 97.50 84 ALA A CA 1
ATOM 677 C C . ALA A 1 84 ? 1.181 7.901 -13.501 1.00 97.50 84 ALA A C 1
ATOM 679 O O . ALA A 1 84 ? 1.413 6.812 -14.051 1.00 97.50 84 ALA A O 1
ATOM 680 N N . PRO A 1 85 ? 1.605 9.061 -14.040 1.00 97.75 85 PRO A N 1
ATOM 681 C CA . PRO A 1 85 ? 2.424 9.123 -15.249 1.00 97.75 85 PRO A CA 1
ATOM 682 C C . PRO A 1 85 ? 3.685 8.253 -15.148 1.00 97.75 85 PRO A C 1
ATOM 684 O O . PRO A 1 85 ? 4.409 8.274 -14.152 1.00 97.75 85 PRO A O 1
ATOM 687 N N . LYS A 1 86 ? 3.957 7.459 -16.190 1.00 97.38 86 LYS A N 1
ATOM 688 C CA . LYS A 1 86 ? 5.096 6.528 -16.209 1.00 97.38 86 LYS A CA 1
ATOM 689 C C . LYS A 1 86 ? 6.420 7.279 -16.314 1.00 97.38 86 LYS A C 1
ATOM 691 O O . LYS A 1 86 ? 6.586 8.100 -17.214 1.00 97.38 86 LYS A O 1
ATOM 696 N N . MET A 1 87 ? 7.405 6.913 -15.492 1.00 96.38 87 MET A N 1
ATOM 697 C CA . MET A 1 87 ? 8.765 7.445 -15.643 1.00 96.38 87 MET A CA 1
ATOM 698 C C . MET A 1 87 ? 9.549 6.564 -16.615 1.00 96.38 87 MET A C 1
ATOM 700 O O . MET A 1 87 ? 9.516 5.333 -16.525 1.00 96.38 87 MET A O 1
ATOM 704 N N . ARG A 1 88 ? 10.254 7.186 -17.562 1.00 95.94 88 ARG A N 1
ATOM 705 C CA . ARG A 1 88 ? 10.943 6.487 -18.653 1.00 95.94 88 ARG A CA 1
ATOM 706 C C . ARG A 1 88 ? 12.424 6.283 -18.340 1.00 95.94 88 ARG A C 1
ATOM 708 O O . ARG A 1 88 ? 13.120 7.222 -17.977 1.00 95.94 88 ARG A O 1
ATOM 715 N N . ARG A 1 89 ? 12.909 5.057 -18.543 1.00 97.12 89 ARG A N 1
ATOM 716 C CA . ARG A 1 89 ? 14.335 4.699 -18.604 1.00 97.12 89 ARG A CA 1
ATOM 717 C C . ARG A 1 89 ? 14.580 3.811 -19.822 1.00 97.12 89 ARG A C 1
ATOM 719 O O . ARG A 1 89 ? 13.629 3.356 -20.464 1.00 97.12 89 ARG A O 1
ATOM 726 N N . ARG A 1 90 ? 15.849 3.575 -20.146 1.00 97.19 90 ARG A N 1
ATOM 727 C CA . ARG A 1 90 ? 16.279 2.765 -21.292 1.00 97.19 90 ARG A CA 1
ATOM 728 C C . ARG A 1 90 ? 16.926 1.468 -20.815 1.00 97.19 90 ARG A C 1
ATOM 730 O O . ARG A 1 90 ? 17.593 1.454 -19.785 1.00 97.19 90 ARG A O 1
ATOM 737 N N . THR A 1 91 ? 16.759 0.404 -21.590 1.00 97.75 91 THR A N 1
ATOM 738 C CA . THR A 1 91 ? 17.520 -0.840 -21.446 1.00 97.75 91 THR A CA 1
ATOM 739 C C . THR A 1 91 ? 18.135 -1.196 -22.789 1.00 97.75 91 THR A C 1
ATOM 741 O O . THR A 1 91 ? 17.416 -1.372 -23.775 1.00 97.75 91 THR A O 1
ATOM 744 N N . TYR A 1 92 ? 19.461 -1.302 -22.817 1.00 96.75 92 TYR A N 1
ATOM 745 C CA . TYR A 1 92 ? 20.211 -1.730 -23.993 1.00 96.75 92 TYR A CA 1
ATOM 746 C C . TYR A 1 92 ? 20.039 -3.234 -24.214 1.00 96.75 92 TYR A C 1
ATOM 748 O O . TYR A 1 92 ? 20.011 -4.019 -23.263 1.00 96.75 92 TYR A O 1
ATOM 756 N N . ARG A 1 93 ? 19.870 -3.634 -25.474 1.00 97.19 93 ARG A N 1
ATOM 757 C CA . ARG A 1 93 ? 19.688 -5.026 -25.900 1.00 97.19 93 ARG A CA 1
ATOM 758 C C . ARG A 1 93 ? 20.653 -5.348 -27.039 1.00 97.19 93 ARG A C 1
ATOM 760 O O . ARG A 1 93 ? 21.299 -4.463 -27.595 1.00 97.19 93 ARG A O 1
ATOM 767 N N . ALA A 1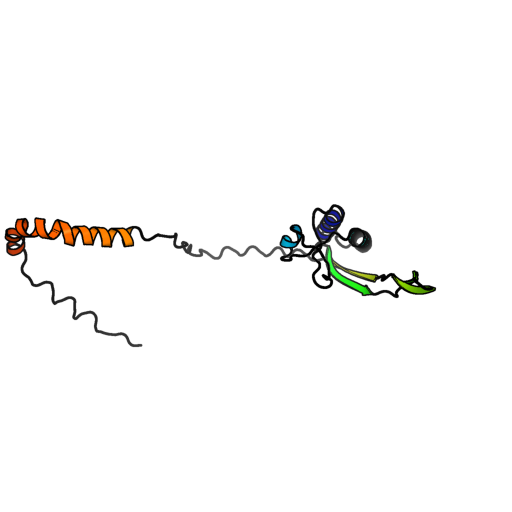 94 ? 20.741 -6.633 -27.374 1.00 96.75 94 ALA A N 1
ATOM 768 C CA . ALA A 1 94 ? 21.584 -7.119 -28.460 1.00 96.75 94 ALA A CA 1
ATOM 769 C C . ALA A 1 94 ? 21.316 -6.379 -29.784 1.00 96.75 94 ALA A C 1
ATOM 771 O O . ALA A 1 94 ? 20.196 -5.922 -30.040 1.00 96.75 94 ALA A O 1
ATOM 772 N N . HIS A 1 95 ? 22.353 -6.299 -30.623 1.00 96.62 95 HIS A N 1
ATOM 773 C CA . HIS A 1 95 ? 22.334 -5.626 -31.929 1.00 96.62 95 HIS A CA 1
ATOM 774 C C . HIS A 1 95 ? 21.959 -4.132 -31.867 1.00 96.62 95 HIS A C 1
ATOM 776 O O . HIS A 1 95 ? 21.251 -3.638 -32.737 1.00 96.62 95 HIS A O 1
ATOM 782 N N . GLY A 1 96 ? 22.372 -3.414 -30.816 1.00 95.88 96 GLY A N 1
ATOM 783 C CA . GLY A 1 96 ? 22.149 -1.964 -30.701 1.00 95.88 96 GLY A CA 1
ATOM 784 C C . GLY A 1 96 ? 20.694 -1.540 -30.453 1.00 95.88 96 GLY A C 1
ATOM 785 O O . GLY A 1 96 ? 20.380 -0.355 -30.527 1.00 95.88 96 GLY A O 1
ATOM 786 N N . ARG A 1 97 ? 19.786 -2.476 -30.141 1.00 97.25 97 ARG A N 1
ATOM 787 C CA . ARG A 1 97 ? 18.376 -2.157 -29.857 1.00 97.25 97 ARG A CA 1
ATOM 788 C C . ARG A 1 97 ? 18.230 -1.473 -28.494 1.00 97.25 97 ARG A C 1
ATOM 790 O O . ARG A 1 97 ? 18.863 -1.874 -27.515 1.00 97.25 97 ARG A O 1
ATOM 797 N N . ILE A 1 98 ? 17.324 -0.500 -28.405 1.00 97.00 98 ILE A N 1
ATOM 798 C CA . ILE A 1 98 ? 16.991 0.201 -27.158 1.00 97.00 98 ILE A CA 1
ATOM 799 C C . ILE A 1 98 ? 15.517 -0.028 -26.834 1.00 97.00 98 ILE A C 1
ATOM 801 O O . ILE A 1 98 ? 14.637 0.465 -27.535 1.00 97.00 98 ILE A O 1
ATOM 805 N N . ASN A 1 99 ? 15.248 -0.733 -25.734 1.00 96.81 99 ASN A N 1
ATOM 806 C CA . ASN A 1 99 ? 13.888 -0.985 -25.261 1.00 96.81 99 ASN A CA 1
ATOM 807 C C . ASN A 1 99 ? 13.525 -0.066 -24.081 1.00 96.81 99 ASN A C 1
ATOM 809 O O . ASN A 1 99 ? 14.403 0.341 -23.309 1.00 96.81 99 ASN A O 1
ATOM 813 N N . PRO A 1 100 ? 12.231 0.251 -23.895 1.00 96.75 100 PRO A N 1
ATOM 814 C CA . PRO A 1 100 ? 11.781 1.044 -22.762 1.00 96.75 100 PRO A CA 1
ATOM 815 C C . PRO A 1 100 ? 11.780 0.229 -21.463 1.00 96.75 100 PRO A C 1
ATOM 817 O O . PRO A 1 100 ? 11.252 -0.880 -21.408 1.00 96.75 100 PRO A O 1
ATOM 820 N N . TYR A 1 101 ? 12.279 0.831 -20.385 1.00 96.38 101 TYR A N 1
ATOM 821 C CA . TYR A 1 101 ? 12.140 0.322 -19.022 1.00 96.38 101 TYR A CA 1
ATOM 822 C C . TYR A 1 101 ? 11.406 1.350 -18.166 1.00 96.38 101 TYR A C 1
ATOM 824 O O . TYR A 1 101 ? 11.996 2.275 -17.606 1.00 96.38 101 TYR A O 1
ATOM 832 N N . MET A 1 102 ? 10.081 1.229 -18.127 1.00 96.88 102 MET A N 1
ATOM 833 C CA . MET A 1 102 ? 9.210 2.229 -17.511 1.00 96.88 102 MET A CA 1
ATOM 834 C C . MET A 1 102 ? 8.859 1.850 -16.073 1.00 96.88 102 MET A C 1
ATOM 836 O O . MET A 1 102 ? 8.478 0.711 -15.808 1.00 96.88 102 MET A O 1
ATOM 840 N N . SER A 1 103 ? 8.931 2.805 -15.145 1.00 96.62 103 SER A N 1
ATOM 841 C CA . SER A 1 103 ? 8.289 2.649 -13.838 1.00 96.62 103 SER A CA 1
ATOM 842 C C . SER A 1 103 ? 6.800 2.986 -13.952 1.00 96.62 103 SER A C 1
ATOM 844 O O . SER A 1 103 ? 6.396 3.820 -14.763 1.00 96.62 103 SER A O 1
ATOM 846 N N . SER A 1 104 ? 5.975 2.319 -13.146 1.00 96.25 104 SER A N 1
ATOM 847 C CA . SER A 1 104 ? 4.537 2.592 -13.047 1.00 96.25 104 SER A CA 1
ATOM 848 C C . SER A 1 104 ? 4.220 3.056 -11.622 1.00 96.25 104 SER A C 1
ATOM 850 O O . SER A 1 104 ? 3.936 2.210 -10.773 1.00 96.25 104 SER A O 1
ATOM 852 N N . PRO A 1 105 ? 4.356 4.362 -11.322 1.00 97.62 105 PRO A N 1
ATOM 853 C CA . PRO A 1 105 ? 3.953 4.918 -10.036 1.00 97.62 105 PRO A CA 1
ATOM 854 C C . PRO A 1 105 ? 2.421 4.963 -9.902 1.00 97.62 105 PRO A C 1
ATOM 856 O O . PRO A 1 105 ? 1.681 4.729 -10.863 1.00 97.62 105 PRO A O 1
ATOM 859 N N . CYS A 1 106 ? 1.939 5.275 -8.702 1.00 97.69 106 CYS A N 1
ATOM 860 C CA . CYS A 1 106 ? 0.515 5.352 -8.390 1.00 97.69 106 CYS A CA 1
ATOM 861 C C . CYS A 1 106 ? 0.200 6.518 -7.451 1.00 97.69 106 CYS A C 1
ATOM 863 O O . CYS A 1 106 ? 1.022 6.869 -6.605 1.00 97.69 106 CYS A O 1
ATOM 865 N N . HIS A 1 107 ? -1.012 7.053 -7.579 1.00 97.75 107 HIS A N 1
ATOM 866 C CA . HIS A 1 107 ? -1.628 7.956 -6.611 1.00 97.75 107 HIS A CA 1
ATOM 867 C C . HIS A 1 107 ? -2.570 7.143 -5.731 1.00 97.75 107 HIS A C 1
ATOM 869 O O . HIS A 1 107 ? -3.297 6.290 -6.239 1.00 97.75 107 HIS A O 1
ATOM 875 N N . ILE A 1 108 ? -2.529 7.375 -4.424 1.00 97.38 108 ILE A N 1
ATOM 876 C CA . ILE A 1 108 ? -3.349 6.654 -3.454 1.00 97.38 108 ILE A CA 1
ATOM 877 C C . ILE A 1 108 ? -4.147 7.693 -2.684 1.00 97.38 108 ILE A C 1
ATOM 879 O O . ILE A 1 108 ? -3.581 8.669 -2.197 1.00 97.38 108 ILE A O 1
ATOM 883 N N . GLU A 1 109 ? -5.441 7.453 -2.556 1.00 96.50 109 GLU A N 1
ATOM 884 C CA . GLU A 1 109 ? -6.345 8.251 -1.741 1.00 96.50 109 GLU A CA 1
ATOM 885 C C . GLU A 1 109 ? -7.070 7.342 -0.753 1.00 96.50 109 GLU A C 1
ATOM 887 O O . GLU A 1 109 ? -7.377 6.183 -1.052 1.00 96.50 109 GLU A O 1
ATOM 892 N N . MET A 1 110 ? -7.298 7.855 0.452 1.00 95.62 110 MET A N 1
ATOM 893 C CA . MET A 1 110 ? -8.036 7.148 1.490 1.00 95.62 110 MET A CA 1
ATOM 894 C C . MET A 1 110 ? -8.918 8.114 2.265 1.00 95.62 110 MET A C 1
ATOM 896 O O . MET A 1 110 ? -8.507 9.233 2.562 1.00 95.62 110 MET A O 1
ATOM 900 N N . ILE A 1 111 ? -10.118 7.648 2.593 1.00 95.94 111 ILE A N 1
ATOM 901 C CA . ILE A 1 111 ? -11.088 8.357 3.421 1.00 95.94 111 ILE A CA 1
ATOM 902 C C . ILE A 1 111 ? -11.374 7.465 4.621 1.00 95.94 111 ILE A C 1
ATOM 904 O O . ILE A 1 111 ? -11.725 6.286 4.476 1.00 95.94 111 ILE A O 1
ATOM 908 N N . LEU A 1 112 ? -11.162 8.031 5.804 1.00 95.75 112 LEU A N 1
ATOM 909 C CA . LEU A 1 112 ? -11.489 7.410 7.073 1.00 95.75 112 LEU A CA 1
ATOM 910 C C . LEU A 1 112 ? -12.694 8.149 7.636 1.00 95.75 112 LEU A C 1
ATOM 912 O O . LEU A 1 112 ? -12.730 9.379 7.609 1.00 95.75 112 LEU A O 1
ATOM 916 N N . THR A 1 113 ? -13.656 7.387 8.129 1.00 94.12 113 THR A N 1
ATOM 917 C CA . THR A 1 113 ? -14.831 7.903 8.818 1.00 94.12 113 THR A CA 1
ATOM 918 C C . THR A 1 113 ? -14.921 7.298 10.202 1.00 94.12 113 THR A C 1
ATOM 920 O O . THR A 1 113 ? -14.532 6.149 10.433 1.00 94.12 113 THR A O 1
ATOM 923 N N . GLU A 1 114 ? -15.418 8.100 11.129 1.00 92.12 114 GLU A N 1
ATOM 924 C CA . GLU A 1 114 ? -15.782 7.643 12.456 1.00 92.12 114 GLU A CA 1
ATOM 925 C C . GLU A 1 114 ? -17.068 6.826 12.340 1.00 92.12 114 GLU A C 1
ATOM 927 O O . GLU A 1 114 ? -18.040 7.257 11.714 1.00 92.12 114 GLU A O 1
ATOM 932 N N . LYS A 1 115 ? -17.054 5.603 12.865 1.00 87.88 115 LYS A N 1
ATOM 933 C CA . LYS A 1 115 ? -18.256 4.774 12.932 1.00 87.88 115 LYS A CA 1
ATOM 934 C C . LYS A 1 115 ? -18.468 4.368 14.371 1.00 87.88 115 LYS A C 1
ATOM 936 O O . LYS A 1 115 ? -17.688 3.585 14.910 1.00 87.88 115 LYS A O 1
ATOM 941 N N . GLU A 1 116 ? -19.555 4.855 14.954 1.00 78.19 116 GLU A N 1
ATOM 942 C CA . GLU A 1 116 ? -20.004 4.381 16.253 1.00 78.19 116 GLU A CA 1
ATOM 943 C C . GLU A 1 116 ? -20.303 2.883 16.173 1.00 78.19 116 GLU A C 1
ATOM 945 O O . GLU A 1 116 ? -20.966 2.385 15.253 1.00 78.19 116 GLU A O 1
ATOM 950 N N . GLN A 1 117 ? -19.782 2.140 17.145 1.00 67.50 117 GLN A N 1
ATOM 951 C CA . GLN A 1 117 ? -20.148 0.748 17.318 1.00 67.50 117 GLN A CA 1
ATOM 952 C C . GLN A 1 117 ? -21.564 0.720 17.877 1.00 67.50 117 GLN A C 1
ATOM 954 O O . GLN A 1 117 ? -21.772 0.827 19.083 1.00 67.50 117 GLN A O 1
ATOM 959 N N . ILE A 1 118 ? -22.546 0.570 16.993 1.00 66.69 118 ILE A N 1
ATOM 960 C CA . ILE A 1 118 ? -23.904 0.246 17.411 1.00 66.69 118 ILE A CA 1
ATOM 961 C C . ILE A 1 118 ? -23.827 -1.177 17.959 1.00 66.69 118 ILE A C 1
ATOM 963 O O . ILE A 1 118 ? -23.843 -2.150 17.202 1.00 66.69 118 ILE A O 1
ATOM 967 N N . VAL A 1 119 ? -23.651 -1.298 19.275 1.00 73.12 119 VAL A N 1
ATOM 968 C CA . VAL A 1 119 ? -23.821 -2.569 19.971 1.00 73.12 119 VAL A CA 1
ATOM 969 C C . VAL A 1 119 ? -25.260 -2.982 19.679 1.00 73.12 119 VAL A C 1
ATOM 971 O O . VAL A 1 119 ? -26.172 -2.241 20.058 1.00 73.12 119 VAL A O 1
ATOM 974 N N . PRO A 1 120 ? -25.499 -4.087 18.947 1.00 70.38 120 PRO A N 1
ATOM 975 C CA . PRO A 1 120 ? -26.859 -4.541 18.740 1.00 70.38 120 PRO A CA 1
ATOM 976 C C . PRO A 1 120 ? -27.457 -4.745 20.125 1.00 70.38 120 PRO A C 1
ATOM 978 O O . PRO A 1 120 ? -26.879 -5.451 20.957 1.00 70.38 120 PRO A O 1
ATOM 981 N N . LYS A 1 121 ? -28.571 -4.052 20.385 1.00 70.94 121 LYS A N 1
ATOM 982 C CA . LYS A 1 121 ? -29.351 -4.247 21.603 1.00 70.94 121 LYS A CA 1
ATOM 983 C C . LYS A 1 121 ? -29.547 -5.763 21.724 1.00 70.94 121 LYS A C 1
ATOM 985 O O . LYS A 1 121 ? -29.940 -6.359 20.716 1.00 70.94 121 LYS A O 1
ATOM 990 N N . PRO A 1 122 ? -29.182 -6.395 22.854 1.00 69.00 122 PRO A N 1
ATOM 991 C CA . PRO A 1 122 ? -29.353 -7.833 22.991 1.00 69.00 122 PRO A CA 1
ATOM 992 C C . PRO A 1 122 ? -30.799 -8.148 22.624 1.00 69.00 122 PRO A C 1
ATOM 994 O O . PRO A 1 122 ? -31.707 -7.477 23.117 1.00 69.00 122 PRO A O 1
ATOM 997 N N . GLU A 1 123 ? -31.000 -9.081 21.691 1.00 63.94 123 GLU A N 1
ATOM 998 C CA . GLU A 1 123 ? -32.328 -9.630 21.453 1.00 63.94 123 GLU A CA 1
ATOM 999 C C . GLU A 1 123 ? -32.796 -10.135 22.816 1.00 63.94 123 GLU A C 1
ATOM 1001 O O . GLU A 1 123 ? -32.204 -11.066 23.367 1.00 63.94 123 GLU A O 1
ATOM 1006 N N . GLU A 1 124 ? -33.775 -9.448 23.411 1.00 56.81 124 GLU A N 1
ATOM 1007 C CA . GLU A 1 124 ? -34.459 -9.953 24.591 1.00 56.81 124 GLU A CA 1
ATOM 1008 C C . GLU A 1 124 ? -34.884 -11.371 24.239 1.00 56.81 124 GLU A C 1
ATOM 1010 O O . GLU A 1 124 ? -35.487 -11.590 23.185 1.00 56.81 124 GLU A O 1
ATOM 1015 N N . GLU A 1 125 ? -34.465 -12.334 25.058 1.00 55.84 125 GLU A N 1
ATOM 1016 C CA . GLU A 1 125 ? -34.752 -13.744 24.864 1.00 55.84 125 GLU A CA 1
ATOM 1017 C C . GLU A 1 125 ? -36.269 -13.914 24.754 1.00 55.84 125 GLU A C 1
ATOM 1019 O O . GLU A 1 125 ? -36.978 -14.042 25.753 1.00 55.84 125 GLU A O 1
ATOM 1024 N N . VAL A 1 126 ? -36.792 -13.893 23.525 1.00 48.62 126 VAL A N 1
ATOM 1025 C CA . VAL A 1 126 ? -38.172 -14.264 23.264 1.00 48.62 126 VAL A CA 1
ATOM 1026 C C . VAL A 1 126 ? -38.237 -15.742 23.596 1.00 48.62 126 VAL A C 1
ATOM 1028 O O . VAL A 1 126 ? -37.727 -16.594 22.865 1.00 48.62 126 VAL A O 1
ATOM 1031 N N . ALA A 1 127 ? -38.780 -15.984 24.785 1.00 50.72 127 ALA A N 1
ATOM 1032 C CA . ALA A 1 127 ? -39.232 -17.233 25.351 1.00 50.72 127 ALA A CA 1
ATOM 1033 C C . ALA A 1 127 ? -39.124 -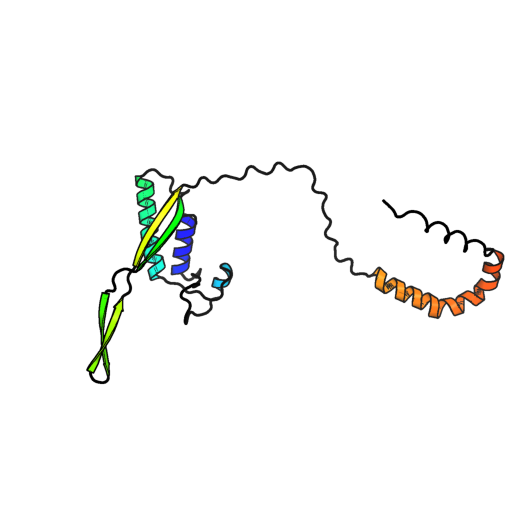18.434 24.398 1.00 50.72 127 ALA A C 1
ATOM 1035 O O . ALA A 1 127 ? -39.882 -18.584 23.443 1.00 50.72 127 ALA A O 1
ATOM 1036 N N . GLN A 1 128 ? -38.214 -19.342 24.753 1.00 48.94 128 GLN A N 1
ATOM 1037 C CA . GLN A 1 128 ? -38.326 -20.771 24.473 1.00 48.94 128 GLN A CA 1
ATOM 1038 C C . GLN A 1 128 ? -38.502 -21.134 22.988 1.00 48.94 128 GLN A C 1
ATOM 1040 O O . GLN A 1 128 ? -39.527 -21.674 22.567 1.00 48.94 128 GLN A O 1
ATOM 1045 N N . LYS A 1 129 ? -37.420 -21.027 22.207 1.00 41.66 129 LYS A N 1
ATOM 1046 C CA . LYS A 1 129 ? -37.225 -22.007 21.131 1.00 41.66 129 LYS A CA 1
ATOM 1047 C C . LYS A 1 129 ? -37.193 -23.390 21.778 1.00 41.66 129 LYS A C 1
ATOM 1049 O O . LYS A 1 129 ? -36.235 -23.738 22.473 1.00 41.66 129 LYS A O 1
ATOM 1054 N N . LYS A 1 130 ? -38.259 -24.170 21.562 1.00 46.12 130 LYS A N 1
ATOM 1055 C CA . LYS A 1 130 ? -38.235 -25.628 21.694 1.00 46.12 130 LYS A CA 1
ATOM 1056 C C . LYS A 1 130 ? -36.918 -26.098 21.091 1.00 46.12 130 LYS A C 1
ATOM 1058 O O . LYS A 1 130 ? -36.606 -25.775 19.948 1.00 46.12 130 LYS A O 1
ATOM 1063 N N . LYS A 1 131 ? -36.115 -26.786 21.899 1.00 42.66 131 LYS A N 1
ATOM 1064 C CA . LYS A 1 131 ? -34.910 -27.451 21.423 1.00 42.66 131 LYS A CA 1
ATOM 1065 C C . LYS A 1 131 ? -35.375 -28.437 20.359 1.00 42.66 131 LYS A C 1
ATOM 1067 O O . LYS A 1 131 ? -35.915 -29.485 20.705 1.00 42.66 131 LYS A O 1
ATOM 1072 N N . ASP A 1 132 ? -35.170 -28.098 19.094 1.00 44.47 132 ASP A N 1
ATOM 1073 C CA . ASP A 1 132 ? -35.082 -29.095 18.044 1.00 44.47 132 ASP A CA 1
ATOM 1074 C C . ASP A 1 132 ? -33.912 -29.991 18.446 1.00 44.47 132 ASP A C 1
ATOM 1076 O O . ASP A 1 132 ? -32.733 -29.664 18.273 1.00 44.47 132 ASP A O 1
ATOM 1080 N N . LEU A 1 133 ? -34.245 -31.095 19.115 1.00 53.41 133 LEU A N 1
ATOM 1081 C CA . LEU A 1 133 ? -33.338 -32.207 19.289 1.00 53.41 133 LEU A CA 1
ATOM 1082 C C . LEU A 1 133 ? -32.890 -32.577 17.881 1.00 53.41 133 LEU A C 1
ATOM 1084 O O . LEU A 1 133 ? -33.679 -33.080 17.083 1.00 53.41 133 LEU A O 1
ATOM 1088 N N . LYS A 1 134 ? -31.618 -32.312 17.570 1.00 50.84 134 LYS A N 1
ATOM 1089 C CA . LYS A 1 134 ? -30.946 -32.974 16.454 1.00 50.84 134 LYS A CA 1
ATOM 1090 C C . LYS A 1 134 ? -31.313 -34.454 16.575 1.00 50.84 134 LYS A C 1
ATOM 1092 O O . LYS A 1 134 ? -31.070 -35.001 17.657 1.00 50.84 134 LYS A O 1
ATOM 1097 N N . PRO A 1 135 ? -31.890 -35.108 15.551 1.00 48.28 135 PRO A N 1
ATOM 1098 C CA . PRO A 1 135 ? -31.961 -36.550 15.578 1.00 48.28 135 PRO A CA 1
ATOM 1099 C C . PRO A 1 135 ? -30.508 -37.005 15.615 1.00 48.28 135 PRO A C 1
ATOM 1101 O O . PRO A 1 135 ? -29.772 -36.912 14.631 1.00 48.28 135 PRO A O 1
ATOM 1104 N N . GLY A 1 136 ? -30.065 -37.412 16.806 1.00 47.62 136 GLY A N 1
ATOM 1105 C CA . GLY A 1 136 ? -28.883 -38.232 16.931 1.00 47.62 136 GLY A CA 1
ATOM 1106 C C . GLY A 1 136 ? -29.050 -39.353 15.923 1.00 47.62 136 GLY A C 1
ATOM 1107 O O . GLY A 1 136 ? -30.162 -39.842 15.715 1.00 47.62 136 GLY A O 1
ATOM 1108 N N . THR A 1 137 ? -27.967 -39.701 15.250 1.00 50.72 137 THR A N 1
ATOM 1109 C CA . THR A 1 137 ? -27.883 -40.880 14.403 1.00 50.72 137 THR A CA 1
ATOM 1110 C C . THR A 1 137 ? -28.265 -42.104 15.240 1.00 50.72 137 THR A C 1
ATOM 1112 O O . THR A 1 137 ? -27.403 -42.792 15.781 1.00 50.72 137 THR A O 1
ATOM 1115 N N . MET A 1 138 ? -29.566 -42.368 15.377 1.00 47.47 138 MET A N 1
ATOM 1116 C CA . MET A 1 138 ? -30.108 -43.669 15.715 1.00 47.47 138 MET A CA 1
ATOM 1117 C C . MET A 1 138 ? -29.852 -44.503 14.479 1.00 47.47 138 MET A C 1
ATOM 1119 O O . MET A 1 138 ? -30.696 -44.657 13.600 1.00 47.47 138 MET A O 1
ATOM 1123 N N . VAL A 1 139 ? -28.624 -44.994 14.377 1.00 53.00 139 VAL A N 1
ATOM 1124 C CA . VAL A 1 139 ? -28.328 -46.118 13.513 1.00 53.00 139 VAL A CA 1
ATOM 1125 C C . VAL A 1 139 ? -29.135 -47.273 14.092 1.00 53.00 139 VAL A C 1
ATOM 1127 O O . VAL A 1 139 ? -28.748 -47.854 15.094 1.00 53.00 139 VAL A O 1
ATOM 1130 N N . CYS A 1 140 ? -30.345 -47.457 13.568 1.00 58.81 140 CYS A N 1
ATOM 1131 C CA . CYS A 1 140 ? -30.980 -48.692 13.110 1.00 58.81 140 CYS A CA 1
ATOM 1132 C C . CYS A 1 140 ? -30.568 -50.050 13.728 1.00 58.81 140 CYS A C 1
ATOM 1134 O O . CYS A 1 140 ? -30.689 -51.068 13.052 1.00 58.81 140 CYS A O 1
ATOM 1136 N N . ILE A 1 141 ? -30.134 -50.127 14.989 1.00 60.12 141 ILE A N 1
ATOM 1137 C CA . ILE A 1 141 ? -29.846 -51.401 15.667 1.00 60.12 141 ILE A CA 1
ATOM 1138 C C . ILE A 1 141 ? -31.116 -52.274 15.749 1.00 60.12 141 ILE A C 1
ATOM 1140 O O . ILE A 1 141 ? -31.037 -53.447 15.382 1.00 60.12 141 ILE A O 1
ATOM 1144 N N . PRO A 1 142 ? -32.315 -51.747 16.080 1.00 63.12 142 PRO A N 1
ATOM 1145 C CA . PRO A 1 142 ? -33.538 -52.552 16.042 1.00 63.12 142 PRO A CA 1
ATOM 1146 C C . PRO A 1 142 ? -33.905 -53.005 14.621 1.00 63.12 142 PRO A C 1
ATOM 1148 O O . PRO A 1 142 ? -34.387 -54.118 14.437 1.00 63.12 142 PRO A O 1
ATOM 1151 N N . CYS A 1 143 ? -33.637 -52.183 13.600 1.00 68.75 143 CYS A N 1
ATOM 1152 C CA . CYS A 1 143 ? -34.039 -52.464 12.217 1.00 68.75 143 CYS A CA 1
ATOM 1153 C C . CYS A 1 143 ? -33.224 -53.581 11.553 1.00 68.75 143 CYS A C 1
ATOM 1155 O O . CYS A 1 143 ? -33.715 -54.186 10.609 1.00 68.75 143 CYS A O 1
ATOM 1157 N N . ILE A 1 144 ? -32.004 -53.864 12.023 1.00 73.62 144 ILE A N 1
ATOM 1158 C CA . ILE A 1 144 ? -31.201 -55.004 11.544 1.00 73.62 144 ILE A CA 1
ATOM 1159 C C . ILE A 1 144 ? -31.445 -56.234 12.422 1.00 73.62 144 ILE A C 1
ATOM 1161 O O . ILE A 1 144 ? -31.566 -57.347 11.914 1.00 73.62 144 ILE A O 1
ATOM 1165 N N . VAL A 1 145 ? -31.559 -56.047 13.739 1.00 80.12 145 VAL A N 1
ATOM 1166 C CA . VAL A 1 145 ? -31.668 -57.168 14.678 1.00 80.12 145 VAL A CA 1
ATOM 1167 C C . VAL A 1 145 ? -33.047 -57.823 14.611 1.00 80.12 145 VAL A C 1
ATOM 1169 O O . VAL A 1 145 ? -33.122 -59.045 14.575 1.00 80.12 145 VAL A O 1
ATOM 1172 N N . ILE A 1 146 ? -34.136 -57.053 14.528 1.00 80.88 146 ILE A N 1
ATOM 1173 C CA . ILE A 1 146 ? -35.501 -57.606 14.538 1.00 80.88 146 ILE A CA 1
ATOM 1174 C C . ILE A 1 146 ? -35.769 -58.523 13.328 1.00 80.88 146 ILE A C 1
ATOM 1176 O O . ILE A 1 146 ? -36.260 -59.630 13.551 1.00 80.88 146 ILE A O 1
ATOM 1180 N N . PRO A 1 147 ? -35.419 -58.169 12.072 1.00 80.50 147 PRO A N 1
ATOM 1181 C CA . PRO A 1 147 ? -35.605 -59.076 10.937 1.00 80.50 147 PRO A CA 1
ATOM 1182 C C . PRO A 1 147 ? -34.786 -60.362 11.056 1.00 80.50 147 PRO A C 1
ATOM 1184 O O . PRO A 1 147 ? -35.292 -61.435 10.739 1.00 80.50 147 PRO A O 1
ATOM 1187 N N . VAL A 1 148 ? -33.544 -60.272 11.545 1.00 83.75 148 VAL A N 1
ATOM 1188 C CA . VAL A 1 148 ? -32.670 -61.441 11.730 1.00 83.75 148 VAL A CA 1
ATOM 1189 C C . VAL A 1 148 ? -33.224 -62.357 12.820 1.00 83.75 148 VAL A C 1
ATOM 1191 O O . VAL A 1 148 ? -33.294 -63.568 12.634 1.00 83.75 148 VAL A O 1
ATOM 1194 N N . LEU A 1 149 ? -33.685 -61.789 13.933 1.00 80.75 149 LEU A N 1
ATOM 1195 C CA . LEU A 1 149 ? -34.211 -62.542 15.070 1.00 80.75 149 LEU A CA 1
ATOM 1196 C C . LEU A 1 149 ? -35.569 -63.182 14.742 1.00 80.75 149 LEU A C 1
ATOM 1198 O O . LEU A 1 149 ? -35.790 -64.347 15.065 1.00 80.75 149 LEU A O 1
ATOM 1202 N N . LEU A 1 150 ? -36.437 -62.473 14.009 1.00 81.56 150 LEU A N 1
ATOM 1203 C CA . LEU A 1 150 ? -37.681 -63.031 13.470 1.00 81.56 150 LEU A CA 1
ATOM 1204 C C . LEU A 1 150 ? -37.420 -64.127 12.432 1.00 81.56 150 LEU A C 1
ATOM 1206 O O . LEU A 1 150 ? -38.143 -65.120 12.409 1.00 81.56 150 LEU A O 1
ATOM 1210 N N . TRP A 1 151 ? -36.384 -63.990 11.599 1.00 83.06 151 TRP A N 1
ATOM 1211 C CA . TRP A 1 151 ? -35.997 -65.027 10.644 1.00 83.06 151 TRP A CA 1
ATOM 1212 C C . TRP A 1 151 ? -35.481 -66.286 11.344 1.00 83.06 151 TRP A C 1
ATOM 1214 O O . TRP A 1 151 ? -35.890 -67.385 10.979 1.00 83.06 151 TRP A O 1
ATOM 1224 N N . VAL A 1 152 ? -34.651 -66.147 12.384 1.00 84.06 152 VAL A N 1
ATOM 1225 C CA . VAL A 1 152 ? -34.201 -67.284 13.208 1.00 84.06 152 VAL A CA 1
ATOM 1226 C C . VAL A 1 152 ? -35.386 -67.931 13.927 1.00 84.06 152 VAL A C 1
ATOM 1228 O O . VAL A 1 152 ? -35.511 -69.156 13.917 1.00 84.06 152 VAL A O 1
ATOM 1231 N N . TYR A 1 153 ? -36.298 -67.130 14.484 1.00 76.31 153 TYR A N 1
ATOM 1232 C CA . TYR A 1 153 ? -37.501 -67.642 15.136 1.00 76.31 153 TYR A CA 1
ATOM 1233 C C . TYR A 1 153 ? -38.374 -68.451 14.164 1.00 76.31 153 TYR A C 1
ATOM 1235 O O . TYR A 1 153 ? -38.682 -69.609 14.440 1.00 76.31 153 TYR A O 1
ATOM 1243 N N . LYS A 1 154 ? -38.690 -67.893 12.987 1.00 77.94 154 LYS A N 1
ATOM 1244 C CA . LYS A 1 154 ? -39.483 -68.569 11.947 1.00 77.94 154 LYS A CA 1
ATOM 1245 C C . LYS A 1 154 ? -38.800 -69.796 11.354 1.00 77.94 154 LYS A C 1
ATOM 1247 O O . LYS A 1 154 ? -39.449 -70.790 11.054 1.00 77.94 154 LYS A O 1
ATOM 1252 N N . LYS A 1 155 ? -37.492 -69.719 11.108 1.00 78.06 155 LYS A N 1
ATOM 1253 C CA . LYS A 1 155 ? -36.790 -70.757 10.348 1.00 78.06 155 LYS A CA 1
ATOM 1254 C C . LYS A 1 155 ? -36.309 -71.914 11.215 1.00 78.06 155 LYS A C 1
ATOM 1256 O O . LYS A 1 155 ? -36.267 -73.037 10.726 1.00 78.06 155 LYS A O 1
ATOM 1261 N N . PHE A 1 156 ? -35.947 -71.649 12.468 1.00 75.19 156 PHE A N 1
ATOM 1262 C CA . PHE A 1 156 ? -35.329 -72.643 13.347 1.00 75.19 156 PHE A CA 1
ATOM 1263 C C . PHE A 1 156 ? -36.174 -72.997 14.571 1.00 75.19 156 PHE A C 1
ATOM 1265 O O . PHE A 1 156 ? -36.214 -74.168 14.934 1.00 75.19 156 PHE A O 1
ATOM 1272 N N . LEU A 1 157 ? -36.862 -72.039 15.202 1.00 68.38 157 LEU A N 1
ATOM 1273 C CA . LEU A 1 157 ? -37.665 -72.327 16.401 1.00 68.38 157 LEU A CA 1
ATOM 1274 C C . LEU A 1 157 ? -39.079 -72.818 16.061 1.00 68.38 157 LEU A C 1
ATOM 1276 O O . LEU A 1 157 ? -39.562 -73.761 16.683 1.00 68.38 157 LEU A O 1
ATOM 1280 N N . GLU A 1 158 ? -39.736 -72.221 15.065 1.00 67.31 158 GLU A N 1
ATOM 1281 C CA . GLU A 1 158 ? -41.110 -72.558 14.668 1.00 67.31 158 GLU A CA 1
ATOM 1282 C C . GLU A 1 158 ? -41.312 -74.056 14.339 1.00 67.31 158 GLU A C 1
ATOM 1284 O O . GLU A 1 158 ? -42.222 -74.646 14.921 1.00 67.31 158 GLU A O 1
ATOM 1289 N N . PRO A 1 159 ? -40.466 -74.741 13.536 1.00 66.69 159 PRO A N 1
ATOM 1290 C CA . PRO A 1 159 ? -40.682 -76.156 13.204 1.00 66.69 159 PRO A CA 1
ATOM 1291 C C . PRO A 1 159 ? -40.478 -77.128 14.379 1.00 66.69 159 PRO A C 1
ATOM 1293 O O . PRO A 1 159 ? -41.019 -78.231 14.341 1.00 66.69 159 PRO A O 1
ATOM 1296 N N . TYR A 1 160 ? -39.747 -76.738 15.428 1.00 69.62 160 TYR A N 1
ATOM 1297 C CA . TYR A 1 160 ? -39.515 -77.580 16.610 1.00 69.62 160 TYR A CA 1
ATOM 1298 C C . TYR A 1 160 ? -40.499 -77.299 17.751 1.00 69.62 160 TYR A C 1
ATOM 1300 O O . TYR A 1 160 ? -40.847 -78.205 18.504 1.00 69.62 160 TYR A O 1
ATOM 1308 N N . ILE A 1 161 ? -40.975 -76.057 17.872 1.00 67.38 161 ILE A N 1
ATOM 1309 C CA . ILE A 1 161 ? -41.869 -75.638 18.956 1.00 67.38 161 ILE A CA 1
ATOM 1310 C C . ILE A 1 161 ? -43.345 -75.882 18.595 1.00 67.38 161 ILE A C 1
ATOM 1312 O O . ILE A 1 161 ? -44.119 -76.304 19.455 1.00 67.38 161 ILE A O 1
ATOM 1316 N N . TYR A 1 162 ? -43.758 -75.694 17.333 1.00 62.97 162 TYR A N 1
ATOM 1317 C CA . TYR A 1 162 ? -45.163 -75.885 16.935 1.00 62.97 162 TYR A CA 1
ATOM 1318 C C . TYR A 1 162 ? -45.711 -77.307 17.141 1.00 62.97 162 TYR A C 1
ATOM 1320 O O . TYR A 1 162 ? -46.851 -77.422 17.593 1.00 62.97 162 TYR A O 1
ATOM 1328 N N . PRO A 1 163 ? -44.959 -78.394 16.886 1.00 64.88 163 PRO A N 1
ATOM 1329 C CA . PRO A 1 163 ? -45.452 -79.748 17.133 1.00 64.88 163 PRO A CA 1
ATOM 1330 C C . PRO A 1 163 ? -45.738 -80.015 18.618 1.00 64.88 163 PRO A C 1
ATOM 1332 O O . PRO A 1 163 ? -46.688 -80.729 18.932 1.00 64.88 163 PRO A O 1
ATOM 1335 N N . LEU A 1 164 ? -44.973 -79.393 19.526 1.00 64.25 164 LEU A N 1
ATOM 1336 C CA . LEU A 1 164 ? -45.052 -79.619 20.974 1.00 64.25 164 LEU A CA 1
ATOM 1337 C C . LEU A 1 164 ? -46.208 -78.851 21.643 1.00 64.25 164 LEU A C 1
ATOM 1339 O O . LEU A 1 164 ? -46.801 -79.341 22.600 1.00 64.25 164 LEU A O 1
ATOM 1343 N N . ILE A 1 165 ? -46.558 -77.663 21.135 1.00 62.62 165 ILE A N 1
ATOM 1344 C CA . ILE A 1 165 ? -47.612 -76.804 21.714 1.00 62.62 165 ILE A CA 1
ATOM 1345 C C . ILE A 1 165 ? -48.935 -76.881 20.912 1.00 62.62 165 ILE A C 1
ATOM 1347 O O . ILE A 1 165 ? -49.983 -76.436 21.392 1.00 62.62 165 ILE A O 1
ATOM 1351 N N . SER A 1 166 ? -48.944 -77.500 19.718 1.00 59.19 166 SER A N 1
ATOM 1352 C CA . SER A 1 166 ? -50.155 -77.664 18.883 1.00 59.19 166 SER A CA 1
ATOM 1353 C C . SER A 1 166 ? -51.378 -78.285 19.587 1.00 59.19 166 SER A C 1
ATOM 1355 O O . SER A 1 166 ? -52.497 -77.833 19.299 1.00 59.19 166 SER A O 1
ATOM 1357 N N . PRO A 1 167 ? -51.243 -79.223 20.553 1.00 58.00 167 PRO A N 1
ATOM 1358 C CA . PRO A 1 167 ? -52.406 -79.785 21.242 1.00 58.00 167 PRO A CA 1
ATOM 1359 C C . PRO A 1 167 ? -53.010 -78.834 22.288 1.00 58.00 167 PRO A C 1
ATOM 1361 O O . PRO A 1 167 ? -54.136 -79.050 22.731 1.00 58.00 167 PRO A O 1
ATOM 1364 N N . PHE A 1 168 ? -52.273 -77.797 22.706 1.00 58.19 168 PHE A N 1
ATOM 1365 C CA . PHE A 1 168 ? -52.686 -76.893 23.784 1.00 58.19 168 PHE A CA 1
ATOM 1366 C C . PHE A 1 168 ? -53.261 -75.573 23.250 1.00 58.19 168 PHE A C 1
ATOM 1368 O O . PHE A 1 168 ? -54.283 -75.101 23.744 1.00 58.19 168 PHE A O 1
ATOM 1375 N N . VAL A 1 169 ? -52.681 -75.004 22.184 1.00 59.66 169 VAL A N 1
ATOM 1376 C CA . VAL A 1 169 ? -53.137 -73.717 21.610 1.00 59.66 169 VAL A CA 1
ATOM 1377 C C . VAL A 1 169 ? -54.493 -73.844 20.907 1.00 59.66 169 VAL A C 1
ATOM 1379 O O . VAL A 1 169 ? -55.336 -72.955 21.014 1.00 59.66 169 VAL A O 1
ATOM 1382 N N . SER A 1 170 ? -54.754 -74.980 20.255 1.00 55.41 170 SER A N 1
ATOM 1383 C CA . SER A 1 170 ? -56.039 -75.261 19.595 1.00 55.41 170 SER A CA 1
ATOM 1384 C C . SER A 1 170 ? -57.204 -75.464 20.574 1.00 55.41 170 SER A C 1
ATOM 1386 O O . SER A 1 170 ? -58.362 -75.381 20.166 1.00 55.41 170 SER A O 1
ATOM 1388 N N . ARG A 1 171 ? -56.914 -75.684 21.864 1.00 56.84 171 ARG A N 1
ATOM 1389 C CA . ARG A 1 171 ? -57.918 -75.864 22.922 1.00 56.84 171 ARG A CA 1
ATOM 1390 C C . ARG A 1 171 ? -58.283 -74.557 23.637 1.00 56.84 171 ARG A C 1
ATOM 1392 O O . ARG A 1 171 ? -59.331 -74.499 24.268 1.00 56.84 171 ARG A O 1
ATOM 1399 N N . VAL A 1 172 ? -57.456 -73.512 23.528 1.00 60.34 172 VAL A N 1
ATOM 1400 C CA . VAL A 1 172 ? -57.607 -72.277 24.322 1.00 60.34 172 VAL A CA 1
ATOM 1401 C C . VAL A 1 172 ? -58.063 -71.067 23.492 1.00 60.34 172 VAL A C 1
ATOM 1403 O O . VAL A 1 172 ? -58.587 -70.123 24.075 1.00 60.34 172 VAL A O 1
ATOM 1406 N N . TRP A 1 173 ? -57.962 -71.073 22.153 1.00 51.97 173 TRP A N 1
ATOM 1407 C CA . TRP A 1 173 ? -58.302 -69.884 21.350 1.00 51.97 173 TRP A CA 1
ATOM 1408 C C . TRP A 1 173 ? -59.138 -70.169 20.078 1.00 51.97 173 TRP A C 1
ATOM 1410 O O . TRP A 1 173 ? -58.623 -70.747 19.117 1.00 51.97 173 TRP A O 1
ATOM 1420 N N . PRO A 1 174 ? -60.420 -69.744 20.014 1.00 49.00 174 PRO A N 1
ATOM 1421 C CA . PRO A 1 174 ? -61.237 -69.824 18.800 1.00 49.00 174 PRO A CA 1
ATOM 1422 C C . PRO A 1 174 ? -60.875 -68.730 17.770 1.00 49.00 174 PRO A C 1
ATOM 1424 O O . PRO A 1 174 ? -60.710 -67.558 18.103 1.00 49.00 174 PRO A O 1
ATOM 1427 N N . ARG A 1 175 ? -60.795 -69.111 16.483 1.00 56.97 175 ARG A N 1
ATOM 1428 C CA . ARG A 1 175 ? -60.449 -68.260 15.320 1.00 56.97 175 ARG A CA 1
ATOM 1429 C C . ARG A 1 175 ? -61.516 -67.193 14.991 1.00 56.97 175 ARG A C 1
ATOM 1431 O O . ARG A 1 175 ? -62.178 -67.296 13.962 1.00 56.97 175 ARG A O 1
ATOM 1438 N N . LYS A 1 176 ? -61.709 -66.167 15.826 1.00 50.28 176 LYS A N 1
ATOM 1439 C CA . LYS A 1 176 ? -62.683 -65.087 15.536 1.00 50.28 176 LYS A CA 1
ATOM 1440 C C . LYS A 1 176 ? -62.167 -63.645 15.601 1.00 50.28 176 LYS A C 1
ATOM 1442 O O . LYS A 1 176 ? -62.954 -62.736 15.394 1.00 50.28 176 LYS A O 1
ATOM 1447 N N . ALA A 1 177 ? -60.868 -63.407 15.777 1.00 47.66 177 ALA A N 1
ATOM 1448 C CA . ALA A 1 177 ? -60.330 -62.041 15.891 1.00 47.66 177 ALA A CA 1
ATOM 1449 C C . ALA A 1 177 ? -59.686 -61.469 14.603 1.00 47.66 177 ALA A C 1
ATOM 1451 O O . ALA A 1 177 ? -58.973 -60.474 14.676 1.00 47.66 177 ALA A O 1
ATOM 1452 N N . ILE A 1 178 ? -59.882 -62.090 13.429 1.00 48.34 178 ILE A N 1
ATOM 1453 C CA . ILE A 1 178 ? -59.163 -61.715 12.186 1.00 48.34 178 ILE A CA 1
ATOM 1454 C C . ILE A 1 178 ? -60.000 -60.851 11.214 1.00 48.34 178 ILE A C 1
ATOM 1456 O O . ILE A 1 178 ? -59.435 -60.280 10.287 1.00 48.34 178 ILE A O 1
ATOM 1460 N N . GLN A 1 179 ? -61.314 -60.676 11.414 1.00 44.66 179 GLN A N 1
ATOM 1461 C CA . GLN A 1 179 ? -62.157 -59.926 10.458 1.00 44.66 179 GLN A CA 1
ATOM 1462 C C . GLN A 1 179 ? -62.541 -58.492 10.864 1.00 44.66 179 GLN A C 1
ATOM 1464 O O . GLN A 1 179 ? -62.858 -57.708 9.979 1.00 44.66 179 GLN A O 1
ATOM 1469 N N . GLU A 1 180 ? -62.458 -58.084 12.134 1.00 42.19 180 GLU A N 1
ATOM 1470 C CA . GLU A 1 180 ? -62.969 -56.754 12.533 1.00 42.19 180 GLU A CA 1
ATOM 1471 C C . GLU A 1 180 ? -62.020 -55.570 12.256 1.00 42.19 180 GLU A C 1
ATOM 1473 O O . GLU A 1 180 ? -62.447 -54.416 12.314 1.00 42.19 180 GLU A O 1
ATOM 1478 N N . SER A 1 181 ? -60.743 -55.806 11.935 1.00 42.59 181 SER A N 1
ATOM 1479 C CA . SER A 1 181 ? -59.770 -54.718 11.734 1.00 42.59 181 SER A CA 1
ATOM 1480 C C . SER A 1 181 ? -59.717 -54.150 10.309 1.00 42.59 181 SER A C 1
ATOM 1482 O O . SER A 1 181 ? -59.115 -53.094 10.118 1.00 42.59 181 SER A O 1
ATOM 1484 N N . ASN A 1 182 ? -60.357 -54.787 9.319 1.00 46.59 182 ASN A N 1
ATOM 1485 C CA . ASN A 1 182 ? -60.265 -54.362 7.913 1.00 46.59 182 ASN A CA 1
ATOM 1486 C C . ASN A 1 182 ? -61.344 -53.363 7.454 1.00 46.59 182 ASN A C 1
ATOM 1488 O O . ASN A 1 182 ? -61.142 -52.715 6.429 1.00 46.59 182 ASN A O 1
ATOM 1492 N N . ASP A 1 183 ? -62.422 -53.150 8.216 1.00 49.25 183 ASP A N 1
ATOM 1493 C CA . ASP A 1 183 ? -63.537 -52.292 7.769 1.00 49.25 183 ASP A CA 1
ATOM 1494 C C . ASP A 1 183 ? -63.519 -50.857 8.332 1.00 49.25 183 ASP A C 1
ATOM 1496 O O . ASP A 1 183 ? -64.276 -50.004 7.874 1.00 49.25 183 ASP A O 1
ATOM 1500 N N . LYS A 1 184 ? -62.628 -50.528 9.282 1.00 44.66 184 LYS A N 1
ATOM 1501 C CA . LYS A 1 184 ? -62.600 -49.191 9.922 1.00 44.66 184 LYS A CA 1
ATOM 1502 C C . LYS A 1 184 ? -61.654 -48.163 9.279 1.00 44.66 184 LYS A C 1
ATOM 1504 O O . LYS A 1 184 ? -61.702 -47.001 9.659 1.00 44.66 184 LYS A O 1
ATOM 1509 N N . ASN A 1 185 ? -60.851 -48.545 8.279 1.00 43.56 185 ASN A N 1
ATOM 1510 C CA . ASN A 1 185 ? -59.860 -47.664 7.628 1.00 43.56 185 ASN A CA 1
ATOM 1511 C C . ASN A 1 185 ? -60.211 -47.269 6.176 1.00 43.56 185 ASN A C 1
ATOM 1513 O O . ASN A 1 185 ? -59.326 -46.986 5.371 1.00 43.56 185 ASN A O 1
ATOM 1517 N N . LYS A 1 186 ? -61.502 -47.223 5.825 1.00 52.25 186 LYS A N 1
ATOM 1518 C CA . LYS A 1 186 ? -61.994 -46.607 4.579 1.00 52.25 186 LYS A CA 1
ATOM 1519 C C . LYS A 1 186 ? -63.131 -45.635 4.891 1.00 52.25 186 LYS A C 1
ATOM 1521 O O . LYS A 1 186 ? -64.300 -45.960 4.730 1.00 52.25 186 LYS A O 1
ATOM 1526 N N . GLY A 1 187 ? -62.793 -44.432 5.345 1.00 43.03 187 GLY A N 1
ATOM 1527 C CA . GLY A 1 187 ? -63.785 -43.378 5.532 1.00 43.03 187 GLY A CA 1
ATOM 1528 C C . GLY A 1 187 ? -63.168 -42.027 5.867 1.00 43.03 187 GLY A C 1
ATOM 1529 O O . GLY A 1 187 ? -62.763 -41.816 7.002 1.00 43.03 187 GLY A O 1
ATOM 1530 N N . LYS A 1 188 ? -63.201 -41.123 4.879 1.00 39.03 188 LYS A N 1
ATOM 1531 C CA . LYS A 1 188 ? -62.962 -39.668 4.945 1.00 39.03 188 LYS A CA 1
ATOM 1532 C C . LYS A 1 188 ? -61.511 -39.181 5.030 1.00 39.03 188 LYS A C 1
ATOM 1534 O O . LYS A 1 188 ? -61.027 -38.740 6.064 1.00 39.03 188 LYS A O 1
ATOM 1539 N N . ILE A 1 189 ? -60.886 -39.155 3.857 1.00 44.44 189 ILE A N 1
ATOM 1540 C CA . ILE A 1 189 ? -60.148 -37.983 3.370 1.00 44.44 189 ILE A CA 1
ATOM 1541 C C . ILE A 1 189 ? -61.151 -37.252 2.468 1.00 44.44 189 ILE A C 1
ATOM 1543 O O . ILE A 1 189 ? -61.757 -37.935 1.648 1.00 44.44 189 ILE A O 1
ATOM 1547 N N . ASP A 1 190 ? -61.417 -35.967 2.723 1.00 40.62 190 ASP A N 1
ATOM 1548 C CA . ASP A 1 190 ? -61.730 -34.909 1.739 1.00 40.62 190 ASP A CA 1
ATOM 1549 C C . ASP A 1 190 ? -62.217 -33.627 2.455 1.00 40.62 190 ASP A C 1
ATOM 1551 O O . ASP A 1 190 ? -63.068 -33.698 3.349 1.00 40.62 190 ASP A O 1
ATOM 1555 N N . CYS A 1 191 ? -61.677 -32.494 1.975 1.00 43.28 191 CYS A N 1
ATOM 1556 C CA . CYS A 1 191 ? -6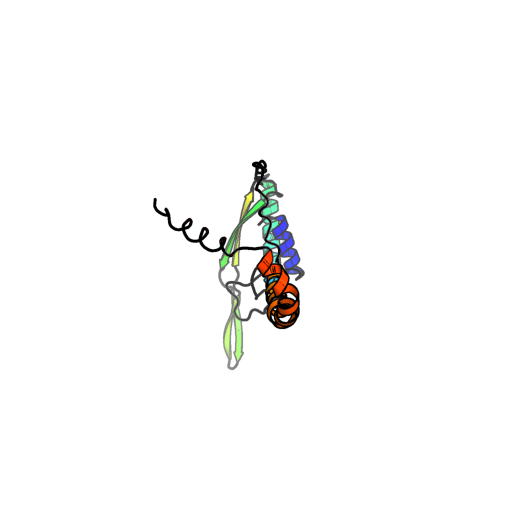1.735 -31.088 2.427 1.00 43.28 191 CYS A CA 1
ATOM 1557 C C . CYS A 1 191 ? -60.671 -30.653 3.446 1.00 43.28 191 CYS A C 1
ATOM 1559 O O . CYS A 1 191 ? -60.814 -30.947 4.653 1.00 43.28 191 CYS A O 1
#

Sequence (191 aa):
MHIRKATKYLKDVTLKKQCVPFRRYNGGVGRCAQAKQWGWTQGRWPKKSAEFLLHMLKNAESNAELKGLDVDSLVIEHIQVNKAPKMRRRTYRAHGRINPYMSSPCHIEMILTEKEQIVPKPEEEVAQKKKDLKPGTMVCIPCIVIPVLLWVYKKFLEPYIYPLISPFVSRVWPRKAIQESNDKNKGKIDC

Mean predicted aligned error: 16.73 Å

Nearest PDB structures (foldseek):
  8oj8-assembly1_LP  TM=9.977E-01  e=8.828E-21  Homo sapiens
  7oyc-assembly1_P1  TM=9.964E-01  e=2.552E-20  Xenopus laevis
  7oyb-assembly1_P1  TM=9.965E-01  e=8.359E-20  Danio rerio
  8rjd-assembly1_P  TM=8.143E-01  e=1.124E-21  Oryctolagus cuniculus
  6zu5-assembly1_LP0  TM=9.841E-01  e=1.264E-14  Paranosema locustae

Radius of gyration: 39.26 Å; Cα contacts (8 Å, |Δi|>4): 173; chains: 1; bounding box: 86×97×57 Å

Organism: Monodon monoceros (NCBI:txid40151)

pLDDT: mean 81.5, std 19.76, range [39.03, 97.88]

Secondary structure (DSSP, 8-state):
-BHHHHHHHHHHHHTTSSPEE--SS-TTPPB-GGGGGGT-SBEE--HHHHHHHHHHHHHHHHHHHHTT--GGGEEEEEEEEEEPPPEEEEEE-GGG-EEEEEE--EEEEEEEEE-----PPP----S-------------HHHHHHHHHHHHIIIIIHHHHHHHHHHHHHHH--S-SSSTTSSSS-S----